Protein AF-A0AAN7SJY5-F1 (afdb_monomer_lite)

Radius of gyration: 26.03 Å; chains: 1; bounding box: 62×88×59 Å

Sequence (294 aa):
MFVEAQLTKSQYDVIRSKAKDRFLSYKKIQEAKKECYPDKKDFKVTETGAEIDLQGLLDHTVTQFGMSTLYAWIRFFECLINLSYKLPLQKWQARGAKNKEIIDIRKHETRQKFKSELGLIIDKPKPGYGSSNNGNTARRFFENAAVSSEITGIDIEVIKRFRTILRAMSSRYTIDLPRFQAYTLESAHLFVEKYSWYCMPPTIHKVLIHGPIIIETALLPIGQLSEEAQEANNKMLKKYREGYSRKISRDKTNEDIINRLLISSDPPITTNLNYKISIMNNNQIKVNVNSNEE

Structure (mmCIF, N/CA/C/O backbone):
data_AF-A0AAN7SJY5-F1
#
_entry.id   AF-A0AAN7SJY5-F1
#
loop_
_atom_site.group_PDB
_atom_site.id
_atom_site.type_symbol
_atom_site.label_atom_id
_atom_site.label_alt_id
_atom_site.label_comp_id
_atom_site.label_asym_id
_atom_site.label_entity_id
_atom_site.label_seq_id
_atom_site.pdbx_PDB_ins_code
_atom_site.Cartn_x
_atom_site.Cartn_y
_atom_site.Cartn_z
_atom_site.occupancy
_atom_site.B_iso_or_equiv
_atom_site.auth_seq_id
_atom_site.auth_comp_id
_atom_site.auth_asym_id
_atom_site.auth_atom_id
_atom_site.pdbx_PDB_model_num
ATOM 1 N N . MET A 1 1 ? 23.456 -9.919 -17.059 1.00 66.44 1 MET A N 1
ATOM 2 C CA . MET A 1 1 ? 24.681 -9.145 -16.723 1.00 66.44 1 MET A CA 1
ATOM 3 C C . MET A 1 1 ? 24.648 -7.639 -17.038 1.00 66.44 1 MET A C 1
ATOM 5 O O . MET A 1 1 ? 24.601 -6.886 -16.081 1.00 66.44 1 MET A O 1
ATOM 9 N N . PHE A 1 2 ? 24.700 -7.136 -18.290 1.00 73.44 2 PHE A N 1
ATOM 10 C CA . PHE A 1 2 ? 24.791 -5.667 -18.536 1.00 73.44 2 PHE A CA 1
ATOM 11 C C . PHE A 1 2 ? 23.590 -4.881 -17.966 1.00 73.44 2 PHE A C 1
ATOM 13 O O . PHE A 1 2 ? 23.765 -3.851 -17.313 1.00 73.44 2 PHE A O 1
ATOM 20 N N . VAL A 1 3 ? 22.374 -5.390 -18.194 1.00 66.88 3 VAL A N 1
ATOM 21 C CA . VAL A 1 3 ? 21.118 -4.816 -17.673 1.00 66.88 3 VAL A CA 1
ATOM 22 C C . VAL A 1 3 ? 21.005 -5.038 -16.159 1.00 66.88 3 VAL A C 1
ATOM 24 O O . VAL A 1 3 ? 20.741 -4.097 -15.417 1.00 66.88 3 VAL A O 1
ATOM 27 N N . GLU A 1 4 ? 21.304 -6.259 -15.717 1.00 68.06 4 GLU A N 1
ATOM 28 C CA . GLU A 1 4 ? 21.245 -6.741 -14.327 1.00 68.06 4 GLU A CA 1
ATOM 29 C C . GLU A 1 4 ? 22.143 -5.968 -13.359 1.00 68.06 4 GLU A C 1
ATOM 31 O O . GLU A 1 4 ? 21.680 -5.462 -12.344 1.00 68.06 4 GLU A O 1
ATOM 36 N N . ALA A 1 5 ? 23.421 -5.812 -13.709 1.00 72.25 5 ALA A N 1
ATOM 37 C CA . ALA A 1 5 ? 24.397 -5.063 -12.924 1.00 72.25 5 ALA A CA 1
ATOM 38 C C . ALA A 1 5 ? 24.251 -3.544 -13.113 1.00 72.25 5 ALA A C 1
ATOM 40 O O . ALA A 1 5 ? 25.032 -2.775 -12.560 1.00 72.25 5 ALA A O 1
ATOM 41 N N . GLN A 1 6 ? 23.260 -3.107 -13.903 1.00 76.69 6 GLN A N 1
ATOM 42 C CA . GLN A 1 6 ? 22.934 -1.704 -14.130 1.00 76.69 6 GLN A CA 1
ATOM 43 C C . GLN A 1 6 ? 24.158 -0.897 -14.594 1.00 76.69 6 GLN A C 1
ATOM 45 O O . GLN A 1 6 ? 24.406 0.215 -14.135 1.00 76.69 6 GLN A O 1
ATOM 50 N N . LEU A 1 7 ? 24.934 -1.441 -15.530 1.00 81.19 7 LEU A N 1
ATOM 51 C CA . LEU A 1 7 ? 26.166 -0.800 -15.988 1.00 81.19 7 LEU A CA 1
ATOM 52 C C . LEU A 1 7 ? 25.871 0.308 -17.008 1.00 81.19 7 LEU A C 1
ATOM 54 O O . LEU A 1 7 ? 25.001 0.171 -17.879 1.00 81.19 7 LEU A O 1
ATOM 58 N N . THR A 1 8 ? 26.595 1.424 -16.912 1.00 80.44 8 THR A N 1
ATOM 59 C CA . THR A 1 8 ? 26.684 2.407 -18.001 1.00 80.44 8 THR A CA 1
ATOM 60 C C . THR A 1 8 ? 27.617 1.891 -19.100 1.00 80.44 8 THR A C 1
ATOM 62 O O . THR A 1 8 ? 28.388 0.951 -18.891 1.00 80.44 8 THR A O 1
ATOM 65 N N . LYS A 1 9 ? 27.582 2.510 -20.290 1.00 82.56 9 LYS A N 1
ATOM 66 C CA . LYS A 1 9 ? 28.519 2.167 -21.374 1.00 82.56 9 LYS A CA 1
ATOM 67 C C . LYS A 1 9 ? 29.975 2.308 -20.912 1.00 82.56 9 LYS A C 1
ATOM 69 O O . LYS A 1 9 ? 30.752 1.379 -21.084 1.00 82.56 9 LYS A O 1
ATOM 74 N N . SER A 1 10 ? 30.311 3.426 -20.266 1.00 80.38 10 SER A N 1
ATOM 75 C CA . SER A 1 10 ? 31.666 3.676 -19.766 1.00 80.38 10 SER A CA 1
ATOM 76 C C . SER A 1 10 ? 32.088 2.660 -18.705 1.00 80.38 10 SER A C 1
ATOM 78 O O . SER A 1 10 ? 33.187 2.125 -18.783 1.00 80.38 10 SER A O 1
ATOM 80 N N . GLN A 1 11 ? 31.209 2.330 -17.754 1.00 83.31 11 GLN A N 1
ATOM 81 C CA . GLN A 1 11 ? 31.486 1.306 -16.743 1.00 83.31 11 GLN A CA 1
ATOM 82 C C . GLN A 1 11 ? 31.712 -0.071 -17.375 1.00 83.31 11 GLN A C 1
ATOM 84 O O . GLN A 1 11 ? 32.635 -0.781 -16.985 1.00 83.31 11 GLN A O 1
ATOM 89 N N . TYR A 1 12 ? 30.909 -0.441 -18.374 1.00 83.81 12 TYR A N 1
ATOM 90 C CA . TYR A 1 12 ? 31.082 -1.699 -19.092 1.00 83.81 12 TYR A CA 1
ATOM 91 C C . TYR A 1 12 ? 32.392 -1.743 -19.882 1.00 83.81 12 TYR A C 1
ATOM 93 O O . TYR A 1 12 ? 33.096 -2.749 -19.837 1.00 83.81 12 TYR A O 1
ATOM 101 N N . ASP A 1 13 ? 32.755 -0.650 -20.553 1.00 83.19 13 ASP A N 1
ATOM 102 C CA . ASP A 1 13 ? 34.012 -0.555 -21.295 1.00 83.19 13 ASP A CA 1
ATOM 103 C C . ASP A 1 13 ? 35.231 -0.644 -20.353 1.00 83.19 13 ASP A C 1
ATOM 105 O O . ASP A 1 13 ? 36.220 -1.293 -20.693 1.00 83.19 13 ASP A O 1
ATOM 109 N N . VAL A 1 14 ? 35.137 -0.089 -19.136 1.00 83.56 14 VAL A N 1
ATOM 110 C CA . VAL A 1 14 ? 36.156 -0.228 -18.075 1.00 83.56 14 VAL A CA 1
ATOM 111 C C . VAL A 1 14 ? 36.238 -1.659 -17.530 1.00 83.56 14 VAL A C 1
ATOM 113 O O . VAL A 1 14 ? 37.327 -2.156 -17.258 1.00 83.56 14 VAL A O 1
ATOM 116 N N . ILE A 1 15 ? 35.112 -2.354 -17.367 1.00 83.06 15 ILE A N 1
ATOM 117 C CA . ILE A 1 15 ? 35.114 -3.761 -16.930 1.00 83.06 15 ILE A CA 1
ATOM 118 C C . ILE A 1 15 ? 35.713 -4.649 -18.024 1.00 83.06 15 ILE A C 1
ATOM 120 O O . ILE A 1 15 ? 36.568 -5.493 -17.755 1.00 83.06 15 ILE A O 1
ATOM 124 N N . ARG A 1 16 ? 35.322 -4.415 -19.278 1.00 82.38 16 ARG A N 1
ATOM 125 C CA . ARG A 1 16 ? 35.839 -5.139 -20.436 1.00 82.38 16 ARG A CA 1
ATOM 126 C C . ARG A 1 16 ? 37.325 -4.880 -20.664 1.00 82.38 16 ARG A C 1
ATOM 128 O O . ARG A 1 16 ? 38.022 -5.799 -21.080 1.00 82.38 16 ARG A O 1
ATOM 135 N N . SER A 1 17 ? 37.835 -3.673 -20.403 1.00 82.25 17 SER A N 1
ATOM 136 C CA . SER A 1 17 ? 39.270 -3.394 -20.557 1.00 82.25 17 SER A CA 1
ATOM 137 C C . SER A 1 17 ? 40.127 -4.251 -19.623 1.00 82.25 17 SER A C 1
ATOM 139 O O . SER A 1 17 ? 41.228 -4.634 -20.013 1.00 82.25 17 SER A O 1
ATOM 141 N N . LYS A 1 18 ? 39.590 -4.616 -18.450 1.00 84.25 18 LYS A N 1
ATOM 142 C CA . LYS A 1 18 ? 40.222 -5.522 -17.482 1.00 84.25 18 LYS A CA 1
ATOM 143 C C . LYS A 1 18 ? 40.030 -7.012 -17.797 1.00 84.25 18 LYS A C 1
ATOM 145 O O . LYS A 1 18 ? 40.795 -7.821 -17.290 1.00 84.25 18 LYS A O 1
ATOM 150 N N . ALA A 1 19 ? 39.036 -7.384 -18.608 1.00 81.06 19 ALA A N 1
ATOM 151 C CA . ALA A 1 19 ? 38.744 -8.777 -18.960 1.00 81.06 19 ALA A CA 1
ATOM 152 C C . ALA A 1 19 ? 38.164 -8.889 -20.385 1.00 81.06 19 ALA A C 1
ATOM 154 O O . ALA A 1 19 ? 36.969 -9.125 -20.576 1.00 81.06 19 ALA A O 1
ATOM 155 N N . LYS A 1 20 ? 39.006 -8.697 -21.408 1.00 77.88 20 LYS A N 1
ATOM 156 C CA . LYS A 1 20 ? 38.562 -8.626 -22.815 1.00 77.88 20 LYS A CA 1
ATOM 157 C C . LYS A 1 20 ? 37.965 -9.935 -23.333 1.00 77.88 20 LYS A C 1
ATOM 159 O O . LYS A 1 20 ? 37.089 -9.891 -24.193 1.00 77.88 20 LYS A O 1
ATOM 164 N N . ASP A 1 21 ? 38.409 -11.055 -22.780 1.00 75.69 21 ASP A N 1
ATOM 165 C CA . ASP A 1 21 ? 38.133 -12.405 -23.288 1.00 75.69 21 ASP A CA 1
ATOM 166 C C . ASP A 1 21 ? 36.794 -12.942 -22.760 1.00 75.69 21 ASP A C 1
ATOM 168 O O . ASP A 1 21 ? 36.151 -13.783 -23.379 1.00 75.69 21 ASP A O 1
ATOM 172 N N . ARG A 1 22 ? 36.339 -12.401 -21.622 1.00 75.31 22 ARG A N 1
ATOM 173 C CA . ARG A 1 22 ? 35.102 -12.801 -20.937 1.00 75.31 22 ARG A CA 1
ATOM 174 C C . ARG A 1 22 ? 33.891 -11.944 -21.317 1.00 75.31 22 ARG A C 1
ATOM 176 O O . ARG A 1 22 ? 32.756 -12.370 -21.122 1.00 75.31 22 ARG A O 1
ATOM 183 N N . PHE A 1 23 ? 34.112 -10.734 -21.836 1.00 76.81 23 PHE A N 1
ATOM 184 C CA . PHE A 1 23 ? 33.060 -9.746 -22.083 1.00 76.81 23 PHE A CA 1
ATOM 185 C C . PHE A 1 23 ? 33.020 -9.300 -23.551 1.00 76.81 23 PHE A C 1
ATOM 187 O O . PHE A 1 23 ? 33.981 -8.748 -24.095 1.00 76.81 23 PHE A O 1
ATOM 194 N N . LEU A 1 24 ? 31.856 -9.478 -24.185 1.00 81.31 24 LEU A N 1
ATOM 195 C CA . LEU A 1 24 ? 31.609 -9.069 -25.571 1.00 81.31 24 LEU A CA 1
ATOM 196 C C . LEU A 1 24 ? 31.809 -7.558 -25.767 1.00 81.31 24 LEU A C 1
ATOM 198 O O . LEU A 1 24 ? 31.655 -6.763 -24.840 1.00 81.31 24 LEU A O 1
ATOM 202 N N . SER A 1 25 ? 32.135 -7.131 -26.987 1.00 82.44 25 SER A N 1
ATOM 203 C CA . SER A 1 25 ? 32.230 -5.702 -27.296 1.00 82.44 25 SER A CA 1
ATOM 204 C C . SER A 1 25 ? 30.869 -5.013 -27.166 1.00 82.44 25 SER A C 1
ATOM 206 O O . SER A 1 25 ? 29.825 -5.607 -27.439 1.00 82.44 25 SER A O 1
ATOM 208 N N . TYR A 1 26 ? 30.871 -3.727 -26.800 1.00 81.50 26 TYR A N 1
ATOM 209 C CA . TYR A 1 26 ? 29.626 -2.963 -26.682 1.00 81.50 26 TYR A CA 1
ATOM 210 C C . TYR A 1 26 ? 28.841 -2.898 -28.006 1.00 81.50 26 TYR A C 1
ATOM 212 O O . TYR A 1 26 ? 27.620 -2.807 -27.975 1.00 81.50 26 TYR A O 1
ATOM 220 N N . LYS A 1 27 ? 29.514 -3.005 -29.165 1.00 81.81 27 LYS A N 1
ATOM 221 C CA . LYS A 1 27 ? 28.857 -3.073 -30.484 1.00 81.81 27 LYS A CA 1
ATOM 222 C C . LYS A 1 27 ? 27.915 -4.279 -30.596 1.00 81.81 27 LYS A C 1
ATOM 224 O O . LYS A 1 27 ? 26.763 -4.094 -30.961 1.00 81.81 27 LYS A O 1
ATOM 229 N N . LYS A 1 28 ? 28.359 -5.465 -30.162 1.00 79.44 28 LYS A N 1
ATOM 230 C CA . LYS A 1 28 ? 27.523 -6.680 -30.144 1.00 79.44 28 LYS A CA 1
ATOM 231 C C . LYS A 1 28 ? 26.348 -6.562 -29.167 1.00 79.44 28 LYS A C 1
ATOM 233 O O . LYS A 1 28 ? 25.245 -6.995 -29.461 1.00 79.44 28 LYS A O 1
ATOM 238 N N . ILE A 1 29 ? 26.556 -5.907 -28.020 1.00 77.25 29 ILE A N 1
ATOM 239 C CA . ILE A 1 29 ? 25.460 -5.600 -27.081 1.00 77.25 29 ILE A CA 1
ATOM 240 C C . ILE A 1 29 ? 24.464 -4.620 -27.706 1.00 77.25 29 ILE A C 1
ATOM 242 O O . ILE A 1 29 ? 23.267 -4.721 -27.473 1.00 77.25 29 ILE A O 1
ATOM 246 N N . GLN A 1 30 ? 24.944 -3.643 -28.471 1.00 78.38 30 GLN A N 1
ATOM 247 C CA . GLN A 1 30 ? 24.092 -2.676 -29.150 1.00 78.38 30 GLN A CA 1
ATOM 248 C C . GLN A 1 30 ? 23.258 -3.322 -30.263 1.00 78.38 30 GLN A C 1
ATOM 250 O O . GLN A 1 30 ? 22.125 -2.897 -30.456 1.00 78.38 30 GLN A O 1
ATOM 255 N N . GLU A 1 31 ? 23.800 -4.312 -30.973 1.00 79.75 31 GLU A N 1
ATOM 256 C CA . GLU A 1 31 ? 23.061 -5.130 -31.945 1.00 79.75 31 GLU A CA 1
ATOM 257 C C . GLU A 1 31 ? 21.945 -5.914 -31.251 1.00 79.75 31 GLU A C 1
ATOM 259 O O . GLU A 1 31 ? 20.787 -5.695 -31.584 1.00 79.75 31 GLU A O 1
ATOM 264 N N . ALA A 1 32 ? 22.260 -6.657 -30.185 1.00 74.38 32 ALA A N 1
ATOM 265 C CA . ALA A 1 32 ? 21.255 -7.379 -29.397 1.00 74.38 32 ALA A CA 1
ATOM 266 C C . ALA A 1 32 ? 20.161 -6.453 -28.831 1.00 74.38 32 ALA A C 1
ATOM 268 O O . ALA A 1 32 ? 18.989 -6.787 -28.834 1.00 74.38 32 ALA A O 1
ATOM 269 N N . LYS A 1 33 ? 20.511 -5.234 -28.397 1.00 75.06 33 LYS A N 1
ATOM 270 C CA . LYS A 1 33 ? 19.515 -4.246 -27.944 1.00 75.06 33 LYS A CA 1
ATOM 271 C C . LYS A 1 33 ? 18.544 -3.810 -29.039 1.00 75.06 33 LYS A C 1
ATOM 273 O O . LYS A 1 33 ? 17.421 -3.456 -28.714 1.00 75.06 33 LYS A O 1
ATOM 278 N N . LYS A 1 34 ? 18.990 -3.754 -30.300 1.00 77.00 34 LYS A N 1
ATOM 279 C CA . LYS A 1 34 ? 18.130 -3.356 -31.425 1.00 77.00 34 LYS A CA 1
ATOM 280 C C . LYS A 1 34 ? 17.084 -4.417 -31.744 1.00 77.00 34 LYS A C 1
ATOM 282 O O . LYS A 1 34 ? 16.035 -4.049 -32.247 1.00 77.00 34 LYS A O 1
ATOM 287 N N . GLU A 1 35 ? 17.373 -5.679 -31.443 1.00 71.75 35 GLU A N 1
ATOM 288 C CA . GLU A 1 35 ? 16.430 -6.793 -31.593 1.00 71.75 35 GLU A CA 1
ATOM 289 C C . GLU A 1 35 ? 15.284 -6.713 -30.570 1.00 71.75 35 GLU A C 1
ATOM 291 O O . GLU A 1 35 ? 14.203 -7.221 -30.828 1.00 71.75 35 GLU A O 1
ATOM 296 N N . CYS A 1 36 ? 15.491 -6.015 -29.447 1.00 62.34 36 CYS A N 1
ATOM 297 C CA . CYS A 1 36 ? 14.493 -5.813 -28.389 1.00 62.34 36 CYS A CA 1
ATOM 298 C C . CYS A 1 36 ? 13.582 -4.590 -28.607 1.00 62.34 36 CYS A C 1
ATOM 300 O O . CYS A 1 36 ? 12.797 -4.249 -27.720 1.00 62.34 36 CYS A O 1
ATOM 302 N N . TYR A 1 37 ? 13.757 -3.835 -29.695 1.00 70.06 37 TYR A N 1
ATOM 303 C CA . TYR A 1 37 ? 12.974 -2.625 -29.953 1.00 70.06 37 TYR A CA 1
ATOM 304 C C . TYR A 1 37 ? 11.850 -2.922 -30.952 1.00 70.06 37 TYR A C 1
ATOM 306 O O . TYR A 1 37 ? 12.104 -3.627 -31.928 1.00 70.06 37 TYR A O 1
ATOM 314 N N . PRO A 1 38 ? 10.643 -2.354 -30.764 1.00 66.69 38 PRO A N 1
ATOM 315 C CA . PRO A 1 38 ? 9.597 -2.422 -31.773 1.00 66.69 38 PRO A CA 1
ATOM 316 C C . PRO A 1 38 ? 10.028 -1.676 -33.041 1.00 66.69 38 PRO A C 1
ATOM 318 O O . PRO A 1 38 ? 10.964 -0.861 -33.029 1.00 66.69 38 PRO A O 1
ATOM 321 N N . ASP A 1 39 ? 9.332 -1.947 -34.143 1.00 73.50 39 ASP A N 1
ATOM 322 C CA . ASP A 1 39 ? 9.632 -1.326 -35.424 1.00 73.50 39 ASP A CA 1
ATOM 323 C C . ASP A 1 39 ? 9.554 0.201 -35.332 1.00 73.50 39 ASP A C 1
ATOM 325 O O . ASP A 1 39 ? 8.666 0.791 -34.718 1.00 73.50 39 ASP A O 1
ATOM 329 N N . LYS A 1 40 ? 10.486 0.885 -36.007 1.00 68.06 40 LYS A N 1
ATOM 330 C CA . LYS A 1 40 ? 10.582 2.358 -35.971 1.00 68.06 40 LYS A CA 1
ATOM 331 C C . LYS A 1 40 ? 9.321 3.080 -36.460 1.00 68.06 40 LYS A C 1
ATOM 333 O O . LYS A 1 40 ? 9.216 4.287 -36.268 1.00 68.06 40 LYS A O 1
ATOM 338 N N . LYS A 1 41 ? 8.423 2.373 -37.148 1.00 65.69 41 LYS A N 1
ATOM 339 C CA . LYS A 1 41 ? 7.155 2.904 -37.662 1.00 65.69 41 LYS A CA 1
ATOM 340 C C . LYS A 1 41 ? 6.104 3.051 -36.557 1.00 65.69 41 LYS A C 1
ATOM 342 O O . LYS A 1 41 ? 5.293 3.969 -36.637 1.00 65.69 41 LYS A O 1
ATOM 347 N N . ASP A 1 42 ? 6.210 2.246 -35.502 1.00 62.97 42 ASP A N 1
ATOM 348 C CA . ASP A 1 42 ? 5.265 2.204 -34.379 1.00 62.97 42 ASP A CA 1
ATOM 349 C C . ASP A 1 42 ? 5.727 3.087 -33.210 1.00 62.97 42 ASP A C 1
ATOM 351 O O . ASP A 1 42 ? 5.143 3.070 -32.129 1.00 62.97 42 ASP A O 1
ATOM 355 N N . PHE A 1 43 ? 6.796 3.862 -33.425 1.00 67.75 43 PHE A N 1
ATOM 356 C CA . PHE A 1 43 ? 7.522 4.608 -32.408 1.00 67.75 43 PHE A CA 1
ATOM 357 C C . PHE A 1 43 ? 7.544 6.107 -32.726 1.00 67.75 43 PHE A C 1
ATOM 359 O O . PHE A 1 43 ? 8.152 6.535 -33.709 1.00 67.75 43 PHE A O 1
ATOM 366 N N . LYS A 1 44 ? 6.925 6.931 -31.872 1.00 75.81 44 LYS A N 1
ATOM 367 C CA . LYS A 1 44 ? 6.958 8.397 -31.989 1.00 75.81 44 LYS A CA 1
ATOM 368 C C . LYS A 1 44 ? 7.576 9.008 -30.741 1.00 75.81 44 LYS A C 1
ATOM 370 O O . LYS A 1 44 ? 7.031 8.892 -29.651 1.00 75.81 44 LYS A O 1
ATOM 375 N N . VAL A 1 45 ? 8.704 9.696 -30.905 1.00 73.94 45 VAL A N 1
ATOM 376 C CA . VAL A 1 45 ? 9.360 10.454 -29.829 1.00 73.94 45 VAL A CA 1
ATOM 377 C C . VAL A 1 45 ? 9.307 11.931 -30.160 1.00 73.94 45 VAL A C 1
ATOM 379 O O . VAL A 1 45 ? 9.682 12.335 -31.258 1.00 73.94 45 VAL A O 1
ATOM 382 N N . THR A 1 46 ? 8.867 12.721 -29.191 1.00 79.25 46 THR A N 1
ATOM 383 C CA . THR A 1 46 ? 8.837 14.180 -29.242 1.00 79.25 46 THR A CA 1
ATOM 384 C C . THR A 1 46 ? 9.508 14.764 -27.997 1.00 79.25 46 THR A C 1
ATOM 386 O O . THR A 1 46 ? 9.870 14.055 -27.047 1.00 79.25 46 THR A O 1
ATOM 389 N N . GLU A 1 47 ? 9.644 16.090 -27.960 1.00 71.25 47 GLU A N 1
ATOM 390 C CA . GLU A 1 47 ? 10.316 16.774 -26.849 1.00 71.25 47 GLU A CA 1
ATOM 391 C C . GLU A 1 47 ? 9.493 16.727 -25.550 1.00 71.25 47 GLU A C 1
ATOM 393 O O . GLU A 1 47 ? 10.014 16.939 -24.439 1.00 71.25 47 GLU A O 1
ATOM 398 N N . THR A 1 48 ? 8.191 16.469 -25.690 1.00 72.50 48 THR A N 1
ATOM 399 C CA . THR A 1 48 ? 7.189 16.465 -24.622 1.00 72.50 48 THR A CA 1
ATOM 400 C C . THR A 1 48 ? 6.833 15.063 -24.148 1.00 72.50 48 THR A C 1
ATOM 402 O O . THR A 1 48 ? 6.453 14.914 -22.988 1.00 72.50 48 THR A O 1
ATOM 405 N N . GLY A 1 49 ? 7.015 14.039 -24.978 1.00 70.94 49 GLY A N 1
ATOM 406 C CA . GLY A 1 49 ? 6.680 12.670 -24.620 1.00 70.94 49 GLY A CA 1
ATOM 407 C C . GLY A 1 49 ? 7.136 11.673 -25.668 1.00 70.94 49 GLY A C 1
ATOM 408 O O . GLY A 1 49 ? 7.839 12.007 -26.619 1.00 70.94 49 GLY A O 1
ATOM 409 N N . ALA A 1 50 ? 6.763 10.421 -25.471 1.00 75.44 50 ALA A N 1
ATOM 410 C CA . ALA A 1 50 ? 6.974 9.413 -26.482 1.00 75.44 50 ALA A CA 1
ATOM 411 C C . ALA A 1 50 ? 5.928 8.313 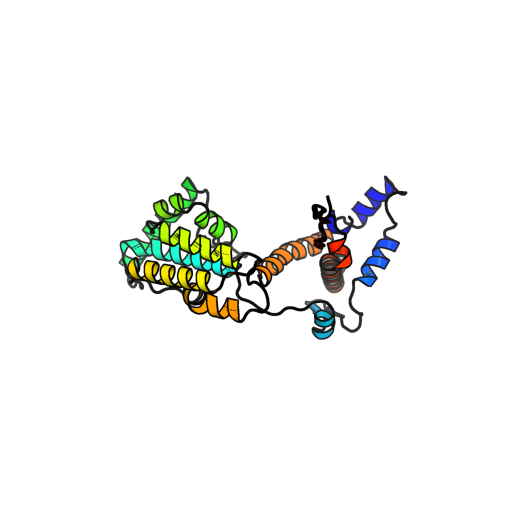-26.354 1.00 75.44 50 ALA A C 1
ATOM 413 O O . ALA A 1 50 ? 5.512 7.952 -25.252 1.00 75.44 50 ALA A O 1
ATOM 414 N N . GLU A 1 51 ? 5.484 7.849 -27.509 1.00 78.94 51 GLU A N 1
ATOM 415 C CA . GLU A 1 51 ? 4.294 7.039 -27.693 1.00 78.94 51 GLU A CA 1
ATOM 416 C C . GLU A 1 51 ? 4.648 5.838 -28.567 1.00 78.94 51 GLU A C 1
ATOM 418 O O . GLU A 1 51 ? 5.457 5.936 -29.498 1.00 78.94 51 GLU A O 1
ATOM 423 N N . ILE A 1 52 ? 4.042 4.704 -28.233 1.00 71.94 52 ILE A N 1
ATOM 424 C CA . ILE A 1 52 ? 4.135 3.456 -28.984 1.00 71.94 52 ILE A CA 1
ATOM 425 C C . ILE A 1 52 ? 2.712 3.085 -29.377 1.00 71.94 52 ILE A C 1
ATOM 427 O O . ILE A 1 52 ? 1.808 3.223 -28.547 1.00 71.94 52 ILE A O 1
ATOM 431 N N . ASP A 1 53 ? 2.511 2.639 -30.616 1.00 73.50 53 ASP A N 1
ATOM 432 C CA . ASP A 1 53 ? 1.203 2.140 -31.030 1.00 73.50 53 ASP A CA 1
ATOM 433 C C . ASP A 1 53 ? 0.782 0.955 -30.149 1.00 73.50 53 ASP A C 1
ATOM 435 O O . ASP A 1 53 ? 1.540 0.007 -29.923 1.00 73.50 53 ASP A O 1
ATOM 439 N N . LEU A 1 54 ? -0.440 1.029 -29.622 1.00 62.88 54 LEU A N 1
ATOM 440 C CA . LEU A 1 54 ? -0.959 0.063 -28.668 1.00 62.88 54 LEU A CA 1
ATOM 441 C C . LEU A 1 54 ? -1.062 -1.325 -29.305 1.00 62.88 54 LEU A C 1
ATOM 443 O O . LEU A 1 54 ? -0.788 -2.299 -28.616 1.00 62.88 54 LEU A O 1
ATOM 447 N N . GLN A 1 55 ? -1.387 -1.428 -30.599 1.00 62.12 55 GLN A N 1
ATOM 448 C CA . GLN A 1 55 ? -1.434 -2.720 -31.289 1.00 62.12 55 GLN A CA 1
ATOM 449 C C . GLN A 1 55 ? -0.035 -3.356 -31.383 1.00 62.12 55 GLN A C 1
ATOM 451 O O . GLN A 1 55 ? 0.122 -4.518 -31.022 1.00 62.12 55 GLN A O 1
ATOM 456 N N . GLY A 1 56 ? 0.999 -2.573 -31.720 1.00 59.03 56 GLY A N 1
ATOM 457 C CA . GLY A 1 56 ? 2.393 -3.039 -31.743 1.00 59.03 56 GLY A CA 1
ATOM 458 C C . GLY A 1 56 ? 2.956 -3.409 -30.361 1.00 59.03 56 GLY A C 1
ATOM 459 O O . GLY A 1 56 ? 3.840 -4.256 -30.255 1.00 59.03 56 GLY A O 1
ATOM 460 N N . LEU A 1 57 ? 2.427 -2.819 -29.282 1.00 59.19 57 LEU A N 1
ATOM 461 C CA . LEU A 1 57 ? 2.772 -3.182 -27.901 1.00 59.19 57 LEU A CA 1
ATOM 462 C C . LEU A 1 57 ? 1.967 -4.387 -27.379 1.00 59.19 57 LEU A C 1
ATOM 464 O O . LEU A 1 57 ? 2.493 -5.194 -26.609 1.00 59.19 57 LEU A O 1
ATOM 468 N N . LEU A 1 58 ? 0.698 -4.513 -27.776 1.00 58.91 58 LEU A N 1
ATOM 469 C CA . LEU A 1 58 ? -0.192 -5.614 -27.399 1.00 58.91 58 LEU A CA 1
ATOM 470 C C . LEU A 1 58 ? 0.200 -6.919 -28.094 1.00 58.91 58 LEU A C 1
ATOM 472 O O . LEU A 1 58 ? 0.202 -7.954 -27.437 1.00 58.91 58 LEU A O 1
ATOM 476 N N . ASP A 1 59 ? 0.643 -6.875 -29.352 1.00 56.00 59 ASP A N 1
ATOM 477 C CA . ASP A 1 59 ? 1.199 -8.048 -30.045 1.00 56.00 59 ASP A CA 1
ATOM 478 C C . ASP A 1 59 ? 2.482 -8.577 -29.353 1.00 56.00 59 ASP A C 1
ATOM 480 O O . ASP A 1 59 ? 2.890 -9.718 -29.566 1.00 56.00 59 ASP A O 1
ATOM 484 N N . HIS A 1 60 ? 3.079 -7.778 -28.456 1.00 49.19 60 HIS A N 1
ATOM 485 C CA . HIS A 1 60 ? 4.260 -8.115 -27.660 1.00 49.19 60 HIS A CA 1
ATOM 486 C C . HIS A 1 60 ? 3.951 -8.435 -26.179 1.00 49.19 60 HIS A C 1
ATOM 488 O O . HIS A 1 60 ? 4.649 -9.238 -25.562 1.00 49.19 60 HIS A O 1
ATOM 494 N N . THR A 1 61 ? 2.919 -7.844 -25.570 1.00 45.59 61 THR A N 1
ATOM 495 C CA . THR A 1 61 ? 2.608 -8.014 -24.138 1.00 45.59 61 THR A CA 1
ATOM 496 C C . THR A 1 61 ? 1.159 -7.628 -23.833 1.00 45.59 61 THR A C 1
ATOM 498 O O . THR A 1 61 ? 0.805 -6.456 -23.929 1.00 45.59 61 THR A O 1
ATOM 501 N N . VAL A 1 62 ? 0.318 -8.567 -23.381 1.00 40.06 62 VAL A N 1
ATOM 502 C CA . VAL A 1 62 ? -1.071 -8.263 -22.975 1.00 40.06 62 VAL A CA 1
ATOM 503 C C . VAL A 1 62 ? -1.330 -8.630 -21.516 1.00 40.06 62 VAL A C 1
ATOM 505 O O . VAL A 1 62 ? -1.161 -9.784 -21.130 1.00 40.06 62 VAL A O 1
ATOM 508 N N . THR A 1 63 ? -1.833 -7.673 -20.722 1.00 36.56 63 THR A N 1
ATOM 509 C CA . THR A 1 63 ? -3.088 -7.826 -19.943 1.00 36.56 63 THR A CA 1
ATOM 510 C C . THR A 1 63 ? -3.594 -6.503 -19.354 1.00 36.56 63 THR A C 1
ATOM 512 O O . THR A 1 63 ? -2.823 -5.666 -18.889 1.00 36.56 63 THR A O 1
ATOM 515 N N . GLN A 1 64 ? -4.922 -6.331 -19.400 1.00 34.81 64 GLN A N 1
ATOM 516 C CA . GLN A 1 64 ? -5.690 -5.173 -18.932 1.00 34.81 64 GLN A CA 1
ATOM 517 C C . GLN A 1 64 ? -6.173 -5.308 -17.473 1.00 34.81 64 GLN A C 1
ATOM 519 O O . GLN A 1 64 ? -6.491 -6.391 -16.994 1.00 34.81 64 GLN A O 1
ATOM 524 N N . PHE A 1 65 ? -6.237 -4.133 -16.840 1.00 37.84 65 PHE A N 1
ATOM 525 C CA . PHE A 1 65 ? -6.896 -3.668 -15.610 1.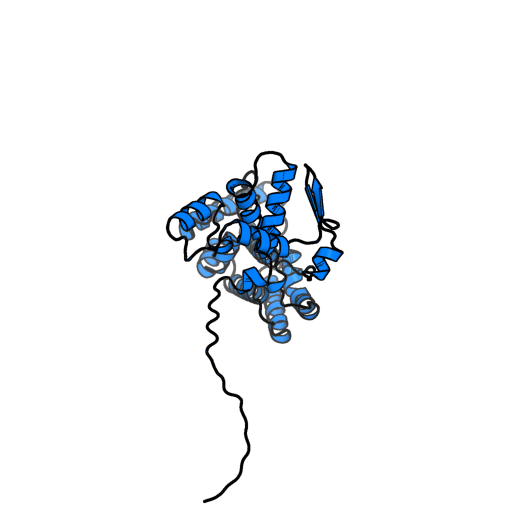00 37.84 65 PHE A CA 1
ATOM 526 C C . PHE A 1 65 ? -7.568 -4.671 -14.650 1.00 37.84 65 PHE A C 1
ATOM 528 O O . PHE A 1 65 ? -8.592 -5.278 -14.950 1.00 37.84 65 PHE A O 1
ATOM 535 N N . GLY A 1 66 ? -7.072 -4.678 -13.406 1.00 47.06 66 GLY A N 1
ATOM 536 C CA . GLY A 1 66 ? -7.695 -5.296 -12.232 1.00 47.06 66 GLY A CA 1
ATOM 537 C C . GLY A 1 66 ? -7.777 -4.339 -11.033 1.00 47.06 66 GLY A C 1
ATOM 538 O O . GLY A 1 66 ? -7.372 -3.178 -11.099 1.00 47.06 66 GLY A O 1
ATOM 539 N N . MET A 1 67 ? -8.336 -4.815 -9.914 1.00 58.25 67 MET A N 1
ATOM 540 C CA . MET A 1 67 ? -8.341 -4.066 -8.652 1.00 58.25 67 MET A CA 1
ATOM 541 C C . MET A 1 67 ? -6.919 -3.809 -8.154 1.00 58.25 67 MET A C 1
ATOM 543 O O . MET A 1 67 ? -6.143 -4.744 -7.977 1.00 58.25 67 MET A O 1
ATOM 547 N N . SER A 1 68 ? -6.618 -2.557 -7.811 1.00 67.00 68 SER A N 1
ATOM 548 C CA . SER A 1 68 ? -5.355 -2.238 -7.156 1.00 67.00 68 SER A CA 1
ATOM 549 C C . SER A 1 68 ? -5.281 -2.830 -5.746 1.00 67.00 68 SER A C 1
ATOM 551 O O . SER A 1 68 ? -5.971 -2.396 -4.816 1.00 67.00 68 SER A O 1
ATOM 553 N N . THR A 1 69 ? -4.376 -3.792 -5.576 1.00 77.50 69 THR A N 1
ATOM 554 C CA . THR A 1 69 ? -4.005 -4.331 -4.265 1.00 77.50 69 THR A CA 1
ATOM 555 C C . THR A 1 69 ? -3.338 -3.274 -3.388 1.00 77.50 69 THR A C 1
ATOM 557 O O . THR A 1 69 ? -3.597 -3.227 -2.187 1.00 77.50 69 THR A O 1
ATOM 560 N N . LEU A 1 70 ? -2.519 -2.389 -3.966 1.00 76.81 70 LEU A N 1
ATOM 561 C CA . LEU A 1 70 ? -1.789 -1.355 -3.230 1.00 76.81 70 LEU A CA 1
ATOM 562 C C . LEU A 1 70 ? -2.730 -0.320 -2.611 1.00 76.81 70 LEU A C 1
ATOM 564 O O . LEU A 1 70 ? -2.640 -0.038 -1.412 1.00 76.81 70 LEU A O 1
ATOM 568 N N . TYR A 1 71 ? -3.668 0.207 -3.401 1.00 81.00 71 TYR A N 1
ATOM 569 C CA . TYR A 1 71 ? -4.680 1.126 -2.896 1.00 81.00 71 TYR A CA 1
ATOM 570 C C . TYR A 1 71 ? -5.565 0.444 -1.853 1.00 81.00 71 TYR A C 1
ATOM 572 O O . TYR A 1 71 ? -5.932 1.096 -0.877 1.00 81.00 71 TYR A O 1
ATOM 580 N N . ALA A 1 72 ? -5.855 -0.858 -1.978 1.00 84.88 72 ALA A N 1
ATOM 581 C CA . ALA A 1 72 ? -6.584 -1.582 -0.938 1.00 84.88 72 ALA A CA 1
ATOM 582 C C . ALA A 1 72 ? -5.839 -1.538 0.411 1.00 84.88 72 ALA A C 1
ATOM 584 O O . ALA A 1 72 ? -6.430 -1.127 1.408 1.00 84.88 72 ALA A O 1
ATOM 585 N N . TRP A 1 73 ? -4.532 -1.832 0.452 1.00 90.69 73 TRP A N 1
ATOM 586 C CA . TRP A 1 73 ? -3.738 -1.728 1.689 1.00 90.69 73 TRP A CA 1
ATOM 587 C C . TRP A 1 73 ? -3.802 -0.334 2.324 1.00 90.69 73 TRP A C 1
ATOM 589 O O . TRP A 1 73 ? -4.026 -0.208 3.530 1.00 90.69 73 TRP A O 1
ATOM 599 N N . ILE A 1 74 ? -3.627 0.715 1.517 1.00 90.00 74 ILE A N 1
ATOM 600 C CA . ILE A 1 74 ? -3.618 2.101 2.000 1.00 90.00 74 ILE A CA 1
ATOM 601 C C . ILE A 1 74 ? -5.007 2.511 2.506 1.00 90.00 74 ILE A C 1
ATOM 603 O O . ILE A 1 74 ? -5.115 3.075 3.592 1.00 90.00 74 ILE A O 1
ATOM 607 N N . ARG A 1 75 ? -6.082 2.192 1.774 1.00 90.19 75 ARG A N 1
ATOM 608 C CA . ARG A 1 75 ? -7.454 2.576 2.151 1.00 90.19 75 ARG A CA 1
ATOM 609 C C . ARG A 1 75 ? -7.959 1.838 3.383 1.00 90.19 75 ARG A C 1
ATOM 611 O O . ARG A 1 75 ? -8.642 2.446 4.206 1.00 90.19 75 ARG A O 1
ATOM 618 N N . PHE A 1 76 ? -7.602 0.565 3.545 1.00 91.88 76 PHE A N 1
ATOM 619 C CA . PHE A 1 76 ? -7.903 -0.179 4.768 1.00 91.88 76 PHE A CA 1
ATOM 620 C C . PHE A 1 76 ? -7.189 0.430 5.978 1.00 91.88 76 PHE A C 1
ATOM 622 O O . PHE A 1 76 ? -7.810 0.638 7.020 1.00 91.88 76 PHE A O 1
ATOM 629 N N . PHE A 1 77 ? -5.916 0.794 5.825 1.00 93.25 77 PHE A N 1
ATOM 630 C CA . PHE A 1 77 ? -5.169 1.497 6.864 1.00 93.25 77 PHE A CA 1
ATOM 631 C C . PHE A 1 77 ? -5.793 2.861 7.210 1.00 93.25 77 PHE A C 1
ATOM 633 O O . PHE A 1 77 ? -6.061 3.140 8.378 1.00 93.25 77 PHE A O 1
ATOM 640 N N . GLU A 1 78 ? -6.093 3.692 6.210 1.00 92.06 78 GLU A N 1
ATOM 641 C CA . GLU A 1 78 ? -6.718 5.003 6.415 1.00 92.06 78 GLU A CA 1
ATOM 642 C C . GLU A 1 78 ? -8.085 4.896 7.093 1.00 92.06 78 GLU A C 1
ATOM 644 O O . GLU A 1 78 ? -8.405 5.712 7.955 1.00 92.06 78 GLU A O 1
ATOM 649 N N . CYS A 1 79 ? -8.884 3.886 6.746 1.00 92.31 79 CYS A N 1
ATOM 650 C CA . CYS A 1 79 ? -10.161 3.637 7.404 1.00 92.31 79 CYS A CA 1
ATOM 651 C C . CYS A 1 79 ? -9.989 3.381 8.899 1.00 92.31 79 CYS A C 1
ATOM 653 O O . CYS A 1 79 ? -10.664 4.022 9.701 1.00 92.31 79 CYS A O 1
ATOM 655 N N . LEU A 1 80 ? -9.086 2.474 9.279 1.00 93.00 80 LEU A N 1
ATOM 656 C CA . LEU A 1 80 ? -8.853 2.136 10.683 1.00 93.00 80 LEU A CA 1
ATOM 657 C C . LEU A 1 80 ? -8.303 3.335 11.459 1.00 93.00 80 LEU A C 1
ATOM 659 O O . LEU A 1 80 ? -8.774 3.644 12.548 1.00 93.00 80 LEU A O 1
ATOM 663 N N . ILE A 1 81 ? -7.375 4.088 10.879 1.00 92.75 81 ILE A N 1
ATOM 664 C CA . ILE A 1 81 ? -6.852 5.300 11.513 1.00 92.75 81 ILE A CA 1
ATOM 665 C C . ILE A 1 81 ? -7.956 6.357 11.696 1.00 92.75 81 ILE A C 1
ATOM 667 O O . ILE A 1 81 ? -8.121 6.908 12.784 1.00 92.75 81 ILE A O 1
ATOM 671 N N . ASN A 1 82 ? -8.776 6.590 10.671 1.00 91.31 82 ASN A N 1
ATOM 672 C CA . ASN A 1 82 ? -9.898 7.523 10.755 1.00 91.31 82 ASN A CA 1
ATOM 673 C C . ASN A 1 82 ? -10.992 7.056 11.724 1.00 91.31 82 ASN A C 1
ATOM 675 O O . ASN A 1 82 ? -11.669 7.889 12.324 1.00 91.31 82 ASN A O 1
ATOM 679 N N . LEU A 1 83 ? -11.193 5.745 11.861 1.00 91.69 83 LEU A N 1
ATOM 680 C CA . LEU A 1 83 ? -12.078 5.157 12.861 1.00 91.69 83 LEU A CA 1
ATOM 681 C C . LEU A 1 83 ? -11.546 5.442 14.269 1.00 91.69 83 LEU A C 1
ATOM 683 O O . LEU A 1 83 ? -12.287 5.968 15.095 1.00 91.69 83 LEU A O 1
ATOM 687 N N . SER A 1 84 ? -10.252 5.199 14.502 1.00 92.38 84 SER A N 1
ATOM 688 C CA . SER A 1 84 ? -9.563 5.456 15.773 1.00 92.38 84 SER A CA 1
ATOM 689 C C . SER A 1 84 ? -9.722 6.899 16.256 1.00 92.38 84 SER A C 1
ATOM 691 O O . SER A 1 84 ? -10.036 7.144 17.421 1.00 92.38 84 SER A O 1
ATOM 693 N N . TYR A 1 85 ? -9.586 7.866 15.346 1.00 92.19 85 TYR A N 1
ATOM 694 C CA . TYR A 1 85 ? -9.777 9.285 15.656 1.00 92.19 85 TYR A CA 1
ATOM 69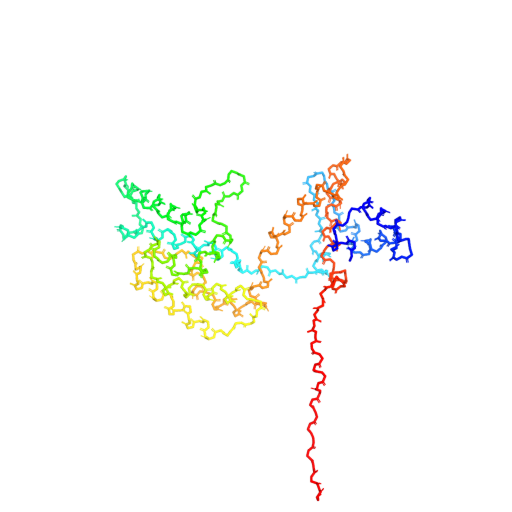5 C C . TYR A 1 85 ? -11.203 9.623 16.096 1.00 92.19 85 TYR A C 1
ATOM 697 O O . TYR A 1 85 ? -11.402 10.553 16.873 1.00 92.19 85 TYR A O 1
ATOM 705 N N . LYS A 1 86 ? -12.199 8.874 15.612 1.00 90.62 86 LYS A N 1
ATOM 706 C CA . LYS A 1 86 ? -13.616 9.099 15.919 1.00 90.62 86 LYS A CA 1
ATOM 707 C C . LYS A 1 86 ? -14.136 8.236 17.068 1.00 90.62 86 LYS A C 1
ATOM 709 O O . LYS A 1 86 ? -15.267 8.463 17.492 1.00 90.62 86 LYS A O 1
ATOM 714 N N . LEU A 1 87 ? -13.343 7.296 17.594 1.00 89.31 87 LEU A N 1
ATOM 715 C CA . LEU A 1 87 ? -13.739 6.446 18.724 1.00 89.31 87 LEU A CA 1
ATOM 716 C C . LEU A 1 87 ? -14.271 7.239 19.930 1.00 89.31 87 LEU A C 1
ATOM 718 O O . LEU A 1 87 ? -15.291 6.816 20.465 1.00 89.31 87 LEU A O 1
ATOM 722 N N . PRO A 1 88 ? -13.686 8.390 20.332 1.00 88.75 88 PRO A N 1
ATOM 723 C CA . PRO A 1 88 ? -14.207 9.155 21.469 1.00 88.75 88 PRO A CA 1
ATOM 724 C C . PRO A 1 88 ? -15.603 9.748 21.230 1.00 88.75 88 PRO A C 1
ATOM 726 O O . PRO A 1 88 ? -16.327 10.027 22.177 1.00 88.75 88 PRO A O 1
ATOM 729 N N . LEU A 1 89 ? -15.978 9.974 19.966 1.00 86.56 89 LEU A N 1
ATOM 730 C CA . LEU A 1 89 ? -17.240 10.616 19.593 1.00 86.56 89 LEU A CA 1
ATOM 731 C C . LEU A 1 89 ? -18.330 9.615 19.203 1.00 86.56 89 LEU A C 1
ATOM 733 O O . LEU A 1 89 ? -19.503 9.978 19.237 1.00 86.56 89 LEU A O 1
ATOM 737 N N . GLN A 1 90 ? -17.942 8.413 18.759 1.00 87.25 90 GLN A N 1
ATOM 738 C CA . GLN A 1 90 ? -18.823 7.363 18.226 1.00 87.25 90 GLN A CA 1
ATOM 739 C C . GLN A 1 90 ? -19.853 7.882 17.207 1.00 87.25 90 GLN A C 1
ATOM 741 O O . GLN A 1 90 ? -21.008 7.466 17.165 1.00 87.25 90 GLN A O 1
ATOM 746 N N . LYS A 1 91 ? -19.433 8.838 16.371 1.00 85.19 91 LYS A N 1
ATOM 747 C CA . LYS A 1 91 ? -20.257 9.444 15.320 1.00 85.19 91 LYS A CA 1
ATOM 748 C C . LYS A 1 91 ? -19.509 9.433 14.001 1.00 85.19 91 LYS A C 1
ATOM 750 O O . LYS A 1 91 ? -18.332 9.787 13.935 1.00 85.19 91 LYS A O 1
ATOM 755 N N . TRP A 1 92 ? -20.220 9.105 12.925 1.00 78.31 92 TRP A N 1
ATOM 756 C CA . TRP A 1 92 ? -19.664 9.154 11.575 1.00 78.31 92 TRP A CA 1
ATOM 757 C C . TRP A 1 92 ? -19.187 10.563 11.190 1.00 78.31 92 TRP A C 1
ATOM 759 O O . TRP A 1 92 ? -18.059 10.740 10.711 1.00 78.31 92 TRP A O 1
ATOM 769 N N . GLN A 1 93 ? -20.045 11.565 11.407 1.00 78.81 93 GLN A N 1
ATOM 770 C CA . GLN A 1 93 ? -19.783 12.960 11.062 1.00 78.81 93 GLN A CA 1
ATOM 771 C C . GLN A 1 93 ? -19.451 13.776 12.310 1.00 78.81 93 GLN A C 1
ATOM 773 O O . GLN A 1 93 ? -20.290 13.967 13.187 1.00 78.81 93 GLN A O 1
ATOM 778 N N . ALA A 1 94 ? -18.245 14.334 12.346 1.00 74.25 94 ALA A N 1
ATOM 779 C CA . ALA A 1 94 ? -17.829 15.287 13.366 1.00 74.25 94 ALA A CA 1
ATOM 780 C C . ALA A 1 94 ? -18.083 16.723 12.884 1.00 74.25 94 ALA A C 1
ATOM 782 O O . ALA A 1 94 ? -17.171 17.440 12.470 1.00 74.25 94 ALA A O 1
ATOM 783 N N . ARG A 1 95 ? -19.358 17.133 12.880 1.00 75.69 95 ARG A N 1
ATOM 784 C CA . ARG A 1 95 ? -19.742 18.533 12.636 1.00 75.69 95 ARG A CA 1
ATOM 785 C C . ARG A 1 95 ? -19.626 19.321 13.948 1.00 75.69 95 ARG A C 1
ATOM 787 O O . ARG A 1 95 ? -20.006 18.809 14.998 1.00 75.69 95 ARG A O 1
ATOM 794 N N . GLY A 1 96 ? -19.108 20.549 13.884 1.00 82.06 96 GLY A N 1
ATOM 795 C CA . GLY A 1 96 ? -18.938 21.449 15.037 1.00 82.06 96 GLY A CA 1
ATOM 796 C C . GLY A 1 96 ? -17.496 21.562 15.552 1.00 82.06 96 GLY A C 1
ATOM 797 O O . GLY A 1 96 ? -16.728 20.605 15.487 1.00 82.06 96 GLY A O 1
ATOM 798 N N . ALA A 1 97 ? -17.131 22.745 16.060 1.00 83.00 97 ALA A N 1
ATOM 799 C CA . ALA A 1 97 ? -15.763 23.072 16.485 1.00 83.00 97 ALA A CA 1
ATOM 800 C C . ALA A 1 97 ? -15.257 22.172 17.627 1.00 83.00 97 ALA A C 1
ATOM 802 O O . ALA A 1 97 ? -14.171 21.614 17.520 1.00 83.00 97 ALA A O 1
ATOM 803 N N . LYS A 1 98 ? -16.093 21.926 18.646 1.00 86.44 98 LYS A N 1
ATOM 804 C CA . LYS A 1 98 ? -15.756 21.060 19.794 1.00 86.44 98 LYS A CA 1
ATOM 805 C C . LYS A 1 98 ? -15.399 19.626 19.377 1.00 86.44 98 LYS A C 1
ATOM 807 O O . LYS A 1 98 ? -14.451 19.040 19.879 1.00 86.44 98 LYS A O 1
ATOM 812 N N . ASN A 1 99 ? -16.134 19.066 18.415 1.00 86.31 99 ASN A N 1
ATOM 813 C CA . ASN A 1 99 ? -15.884 17.708 17.922 1.00 86.31 99 ASN A CA 1
ATOM 814 C C . ASN A 1 99 ? -14.586 17.623 17.106 1.00 86.31 99 ASN A C 1
ATOM 816 O O . ASN A 1 99 ? -13.897 16.608 17.154 1.00 86.31 99 ASN A O 1
ATOM 820 N N . LYS A 1 100 ? -14.251 18.683 16.357 1.00 87.19 100 LYS A N 1
ATOM 821 C CA . LYS A 1 100 ? -12.983 18.761 15.620 1.00 87.19 100 LYS A CA 1
ATOM 822 C C . LYS A 1 100 ? -11.792 18.823 16.570 1.00 87.19 100 LYS A C 1
ATOM 824 O O . LYS A 1 100 ? -10.832 18.100 16.357 1.00 87.19 100 LYS A O 1
ATOM 829 N N . GLU A 1 101 ? -11.902 19.599 17.643 1.00 90.31 101 GLU A N 1
ATOM 830 C CA . GLU A 1 101 ? -10.856 19.713 18.659 1.00 90.31 101 GLU A CA 1
ATOM 831 C C . GLU A 1 101 ? -10.561 18.365 19.337 1.00 90.31 101 GLU A C 1
ATOM 833 O O . GLU A 1 101 ? -9.406 17.952 19.408 1.00 90.31 101 GLU A O 1
ATOM 838 N N . ILE A 1 102 ? -11.600 17.611 19.719 1.00 89.50 102 ILE A N 1
ATOM 839 C CA . ILE A 1 102 ? -11.448 16.253 20.277 1.00 89.50 102 ILE A CA 1
ATOM 840 C C . ILE A 1 102 ? -10.723 15.322 19.292 1.00 89.50 102 ILE A C 1
ATOM 842 O O . ILE A 1 102 ? -9.836 14.560 19.683 1.00 89.50 102 ILE A O 1
ATOM 846 N N . ILE A 1 103 ? -11.078 15.388 18.005 1.00 89.62 103 ILE A N 1
ATOM 847 C CA . ILE A 1 103 ? -10.422 14.597 16.956 1.00 89.62 103 ILE A CA 1
ATOM 848 C C . ILE A 1 103 ? -8.962 15.007 16.790 1.00 89.62 103 ILE A C 1
ATOM 850 O O . ILE A 1 103 ? -8.111 14.131 16.662 1.00 89.62 103 ILE A O 1
ATOM 854 N N . ASP A 1 104 ? -8.659 16.302 16.781 1.00 89.94 104 ASP A N 1
ATOM 855 C CA . ASP A 1 104 ? -7.302 16.804 16.575 1.00 89.94 104 ASP A CA 1
ATOM 856 C C . ASP A 1 104 ? -6.380 16.438 17.746 1.00 89.94 104 ASP A C 1
ATOM 858 O O . ASP A 1 104 ? -5.246 16.006 17.513 1.00 89.94 104 ASP A O 1
ATOM 862 N N . ILE A 1 105 ? -6.887 16.496 18.983 1.00 92.38 105 ILE A N 1
ATOM 863 C CA . ILE A 1 105 ? -6.188 15.999 20.177 1.00 92.38 105 ILE A CA 1
ATOM 864 C C . ILE A 1 105 ? -5.895 14.506 20.017 1.00 92.38 105 ILE A C 1
ATOM 866 O O . ILE A 1 105 ? -4.734 14.091 20.053 1.00 92.38 105 ILE A O 1
ATOM 870 N N . ARG A 1 106 ? -6.926 13.698 19.736 1.00 92.06 106 ARG A N 1
ATOM 871 C CA . ARG A 1 106 ? -6.772 12.246 19.579 1.00 92.06 106 ARG A CA 1
ATOM 872 C C . ARG A 1 106 ? -5.800 11.891 18.457 1.00 92.06 106 ARG A C 1
ATOM 874 O O . ARG A 1 106 ? -4.957 11.008 18.590 1.00 92.06 106 ARG A O 1
ATOM 881 N N . LYS A 1 107 ? -5.886 12.610 17.343 1.00 92.31 107 LYS A N 1
ATOM 882 C CA . LYS A 1 107 ? -5.000 12.472 16.192 1.00 92.31 107 LYS A CA 1
ATOM 883 C C . LYS A 1 107 ? -3.549 12.749 16.566 1.00 92.31 107 LYS A C 1
ATOM 885 O O . LYS A 1 107 ? -2.659 12.030 16.106 1.00 92.31 107 LYS A O 1
ATOM 890 N N . HIS A 1 108 ? -3.302 13.772 17.382 1.00 91.81 108 HIS A N 1
ATOM 891 C CA . HIS A 1 108 ? -1.968 14.091 17.872 1.00 91.81 108 HIS A CA 1
ATOM 892 C C . HIS A 1 108 ? -1.413 12.971 18.761 1.00 91.81 108 HIS A C 1
ATOM 894 O O . HIS A 1 108 ? -0.313 12.486 18.494 1.00 91.81 108 HIS A O 1
ATOM 900 N N . GLU A 1 109 ? -2.197 12.493 19.730 1.00 93.50 109 GLU A N 1
ATOM 901 C CA . GLU A 1 109 ? -1.829 11.374 20.610 1.00 93.50 109 GLU A CA 1
ATOM 902 C C . GLU A 1 109 ? -1.478 10.111 19.816 1.00 93.50 109 GLU A C 1
ATOM 904 O O . GLU A 1 109 ? -0.397 9.544 19.973 1.00 93.50 109 GLU A O 1
ATOM 909 N N . THR A 1 110 ? -2.369 9.687 18.914 1.00 91.94 110 THR A N 1
ATOM 910 C CA . THR A 1 110 ? -2.172 8.488 18.096 1.00 91.94 110 THR A CA 1
ATOM 911 C C . THR A 1 110 ? -0.905 8.606 17.245 1.00 91.94 110 THR A C 1
ATOM 913 O O . THR A 1 110 ? -0.121 7.662 17.172 1.00 91.94 110 THR A O 1
ATOM 916 N N . ARG A 1 111 ? -0.643 9.772 16.637 1.00 91.56 111 ARG A N 1
ATOM 917 C CA . ARG A 1 111 ? 0.587 10.005 15.857 1.00 91.56 111 ARG A CA 1
ATOM 918 C C . ARG A 1 111 ? 1.847 9.927 16.716 1.00 91.56 111 ARG A C 1
ATOM 920 O O . ARG A 1 111 ? 2.847 9.383 16.249 1.00 91.56 111 ARG A O 1
ATOM 927 N N . GLN A 1 112 ? 1.820 10.473 17.933 1.00 92.81 112 GLN A N 1
ATOM 928 C CA . GLN A 1 112 ? 2.960 10.396 18.845 1.00 92.81 112 GLN A CA 1
ATOM 929 C C . GLN A 1 112 ? 3.244 8.950 19.260 1.00 92.81 112 GLN A C 1
ATOM 931 O O . GLN A 1 112 ? 4.386 8.515 19.132 1.00 92.81 112 GLN A O 1
ATOM 936 N N . LYS A 1 113 ? 2.210 8.187 19.636 1.00 93.62 113 LYS A N 1
ATOM 937 C CA . LYS A 1 113 ? 2.337 6.768 20.008 1.00 93.62 113 LYS A CA 1
ATOM 938 C C . LYS A 1 113 ? 2.888 5.902 18.874 1.00 93.62 113 LYS A C 1
ATOM 940 O O . LYS A 1 113 ? 3.830 5.140 19.064 1.00 93.62 113 LYS A O 1
ATOM 945 N N . PHE A 1 114 ? 2.388 6.085 17.650 1.00 92.44 114 PHE A N 1
ATOM 946 C CA . PHE A 1 114 ? 2.930 5.377 16.484 1.00 92.44 114 PHE A CA 1
ATOM 947 C C . PHE A 1 114 ? 4.397 5.712 16.198 1.00 92.44 114 PHE A C 1
ATOM 949 O O . PHE A 1 114 ? 5.144 4.858 15.710 1.00 92.44 114 PHE A O 1
ATOM 956 N N . LYS A 1 115 ? 4.825 6.937 16.514 1.00 91.75 115 LYS A N 1
ATOM 957 C CA . LYS A 1 115 ? 6.220 7.350 16.381 1.00 91.75 115 LYS A CA 1
ATOM 958 C C . LYS A 1 115 ? 7.098 6.761 17.489 1.00 91.75 115 LYS A C 1
ATOM 960 O O . LYS A 1 115 ? 8.212 6.357 17.177 1.00 91.75 115 LYS A O 1
ATOM 965 N N . SER A 1 116 ? 6.631 6.712 18.737 1.00 92.19 116 SER A N 1
ATOM 966 C CA . SER A 1 116 ? 7.406 6.176 19.864 1.00 92.19 116 SER A CA 1
ATOM 967 C C . SER A 1 116 ? 7.531 4.656 19.823 1.00 92.19 116 SER A C 1
ATOM 969 O O . SER A 1 116 ? 8.628 4.142 20.005 1.00 92.19 116 SER A O 1
ATOM 971 N N . GLU A 1 117 ? 6.441 3.940 19.547 1.00 91.56 117 GLU A N 1
ATOM 972 C CA . GLU A 1 117 ? 6.410 2.474 19.647 1.00 91.56 117 GLU A CA 1
ATOM 973 C C . GLU A 1 117 ? 6.849 1.783 18.351 1.00 91.56 117 GLU A C 1
ATOM 975 O O . GLU A 1 117 ? 7.610 0.820 18.378 1.00 91.56 117 GLU A O 1
ATOM 980 N N . LEU A 1 118 ? 6.400 2.280 17.192 1.00 87.62 118 LEU A N 1
ATOM 981 C CA . LEU A 1 118 ? 6.655 1.639 15.893 1.00 87.62 118 LEU A CA 1
ATOM 982 C C . LEU A 1 118 ? 7.620 2.433 14.996 1.00 87.62 118 LEU A C 1
ATOM 984 O O . LEU A 1 118 ? 7.994 1.961 13.914 1.00 87.62 118 LEU A O 1
ATOM 988 N N . GLY A 1 119 ? 8.030 3.637 15.405 1.00 88.31 119 GLY A N 1
ATOM 989 C CA . GLY A 1 119 ? 8.858 4.521 14.579 1.00 88.31 119 GLY A CA 1
ATOM 990 C C . GLY A 1 119 ? 8.156 4.973 13.293 1.00 88.31 119 GLY A C 1
ATOM 991 O O . GLY A 1 119 ? 8.820 5.304 12.309 1.00 88.31 119 GLY A O 1
ATOM 992 N N . LEU A 1 120 ? 6.820 4.934 13.254 1.00 88.88 120 LEU A N 1
ATOM 993 C CA . LEU A 1 120 ? 6.026 5.241 12.067 1.00 88.88 120 LEU A CA 1
ATOM 994 C C . LEU A 1 120 ? 5.556 6.696 12.084 1.00 88.88 120 LEU A C 1
ATOM 996 O O . LEU A 1 120 ? 5.008 7.187 13.067 1.00 88.88 120 LEU A O 1
ATOM 1000 N N . ILE A 1 121 ? 5.731 7.381 10.954 1.00 87.06 121 ILE A N 1
ATOM 1001 C CA . ILE A 1 121 ? 5.194 8.727 10.739 1.00 87.06 121 ILE A CA 1
ATOM 1002 C C . ILE A 1 121 ? 3.918 8.592 9.914 1.00 87.06 121 ILE A C 1
ATOM 1004 O O . ILE A 1 121 ? 3.972 8.214 8.745 1.00 87.06 121 ILE A O 1
ATOM 1008 N N . ILE A 1 122 ? 2.781 8.920 10.521 1.00 86.62 122 ILE A N 1
ATOM 1009 C CA . ILE A 1 122 ? 1.451 8.724 9.935 1.00 86.62 122 ILE A CA 1
ATOM 1010 C C . ILE A 1 122 ? 0.789 10.077 9.676 1.00 86.62 122 ILE A C 1
ATOM 1012 O O . ILE A 1 122 ? 0.954 11.026 10.443 1.00 86.62 122 ILE A O 1
ATOM 1016 N N . ASP A 1 123 ? 0.043 10.157 8.574 1.00 81.94 123 ASP A N 1
ATOM 1017 C CA . ASP A 1 123 ? -0.863 11.255 8.226 1.00 81.94 123 ASP A CA 1
ATOM 1018 C C . ASP A 1 123 ? -0.208 12.651 8.172 1.00 81.94 123 ASP A C 1
ATOM 1020 O O . ASP A 1 123 ? -0.820 13.694 8.413 1.00 81.94 123 ASP A O 1
ATOM 1024 N N . LYS A 1 124 ? 1.086 12.679 7.842 1.00 84.12 124 LYS A N 1
ATOM 1025 C CA . LYS A 1 124 ? 1.821 13.907 7.544 1.00 84.12 124 LYS A CA 1
ATOM 1026 C C . LYS A 1 124 ? 1.878 14.108 6.024 1.00 84.12 124 LYS A C 1
ATOM 1028 O O . LYS A 1 124 ? 2.357 13.195 5.339 1.00 84.12 124 LYS A O 1
ATOM 1033 N N . PRO A 1 125 ? 1.430 15.253 5.481 1.00 81.00 125 PRO A N 1
ATOM 1034 C CA . PRO A 1 125 ? 1.605 15.557 4.065 1.00 81.00 125 PRO A CA 1
ATOM 1035 C C . PRO A 1 125 ? 3.098 15.693 3.740 1.00 81.00 125 PRO A C 1
ATOM 1037 O O . PRO A 1 125 ? 3.870 16.248 4.526 1.00 81.00 125 PRO A O 1
ATOM 1040 N N . LYS A 1 126 ? 3.510 15.160 2.589 1.00 78.31 126 LYS A N 1
ATOM 1041 C CA . LYS A 1 126 ? 4.866 15.277 2.051 1.00 78.31 126 LYS A CA 1
ATOM 1042 C C . LYS A 1 126 ? 4.818 16.181 0.816 1.00 78.31 126 LYS A C 1
ATOM 1044 O O . LYS A 1 126 ? 4.205 15.789 -0.180 1.00 78.31 126 LYS A O 1
ATOM 1049 N N . PRO A 1 127 ? 5.445 17.370 0.845 1.00 72.12 127 PRO A N 1
ATOM 1050 C CA . PRO A 1 127 ? 5.426 18.277 -0.299 1.00 72.12 127 PRO A CA 1
ATOM 1051 C C . PRO A 1 127 ? 6.001 17.576 -1.539 1.00 72.12 127 PRO A C 1
ATOM 1053 O O . PRO A 1 127 ? 7.101 17.032 -1.490 1.00 72.12 127 PRO A O 1
ATOM 1056 N N . GLY A 1 128 ? 5.220 17.531 -2.624 1.00 66.00 128 GLY A N 1
ATOM 1057 C CA . GLY A 1 128 ? 5.593 16.914 -3.905 1.00 66.00 128 GLY A CA 1
ATOM 1058 C C . GLY A 1 128 ? 5.432 15.388 -4.022 1.00 66.00 128 GLY A C 1
ATOM 1059 O O . GLY A 1 128 ? 5.611 14.867 -5.117 1.00 66.00 128 GLY A O 1
ATOM 1060 N N . TYR A 1 129 ? 5.090 14.664 -2.945 1.00 59.03 129 TYR A N 1
ATOM 1061 C CA . TYR A 1 129 ? 5.094 13.184 -2.923 1.00 59.03 129 TYR A CA 1
ATOM 1062 C C . TYR A 1 129 ? 3.835 12.540 -2.302 1.00 59.03 129 TYR A C 1
ATOM 1064 O O . TYR A 1 129 ? 3.817 11.330 -2.083 1.00 59.03 129 TYR A O 1
ATOM 1072 N N . GLY A 1 130 ? 2.789 13.319 -2.003 1.00 71.56 130 GLY A N 1
ATOM 1073 C CA . GLY A 1 130 ? 1.531 12.818 -1.429 1.00 71.56 130 GLY A CA 1
ATOM 1074 C C . GLY A 1 130 ? 1.510 12.840 0.103 1.00 71.56 130 GLY A C 1
ATOM 1075 O O . GLY A 1 130 ? 1.878 13.839 0.720 1.00 71.56 130 GLY A O 1
ATOM 1076 N N . SER A 1 131 ? 1.056 11.758 0.742 1.00 78.44 131 SER A N 1
ATOM 1077 C CA . SER A 1 131 ? 0.989 11.639 2.208 1.00 78.44 131 SER A CA 1
ATOM 1078 C C . SER A 1 131 ? 1.995 10.611 2.744 1.00 78.44 131 SER A C 1
ATOM 1080 O O . SER A 1 131 ? 2.592 9.828 2.005 1.00 78.44 131 SER A O 1
ATOM 1082 N N . SER A 1 132 ? 2.214 10.608 4.059 1.00 78.50 132 SER A N 1
ATOM 1083 C CA . SER A 1 132 ? 3.053 9.599 4.725 1.00 78.50 132 SER A CA 1
ATOM 1084 C C . SER A 1 132 ? 2.382 8.217 4.833 1.00 78.50 132 SER A C 1
ATOM 1086 O O . SER A 1 132 ? 3.042 7.248 5.214 1.00 78.50 132 SER A O 1
ATOM 1088 N N . ASN A 1 133 ? 1.105 8.108 4.451 1.00 82.38 133 ASN A N 1
ATOM 1089 C CA . ASN A 1 133 ? 0.332 6.866 4.425 1.00 82.38 133 ASN A CA 1
ATOM 1090 C C . ASN A 1 133 ? 0.628 6.102 3.128 1.00 82.38 133 ASN A C 1
ATOM 1092 O O . ASN A 1 133 ? -0.198 6.024 2.225 1.00 82.38 133 ASN A O 1
ATOM 1096 N N . ASN A 1 134 ? 1.846 5.580 3.010 1.00 84.19 134 ASN A N 1
ATOM 1097 C CA . ASN A 1 134 ? 2.237 4.752 1.873 1.00 84.19 134 ASN A CA 1
ATOM 1098 C C . ASN A 1 134 ? 2.014 3.257 2.161 1.00 84.19 134 ASN A C 1
ATOM 1100 O O . ASN A 1 134 ? 1.741 2.856 3.297 1.00 84.19 134 ASN A O 1
ATOM 1104 N N . GLY A 1 135 ? 2.179 2.419 1.133 1.00 84.62 135 GLY A N 1
ATOM 1105 C CA . GLY A 1 135 ? 2.019 0.967 1.256 1.00 84.62 135 GLY A CA 1
ATOM 1106 C C . GLY A 1 135 ? 2.923 0.333 2.322 1.00 84.62 135 GLY A C 1
ATOM 1107 O O . GLY A 1 135 ? 2.507 -0.597 3.006 1.00 84.62 135 GLY A O 1
ATOM 1108 N N . ASN A 1 136 ? 4.130 0.866 2.546 1.00 87.38 136 ASN A N 1
ATOM 1109 C CA . ASN A 1 136 ? 5.031 0.357 3.586 1.00 87.38 136 ASN A CA 1
ATOM 1110 C C . ASN A 1 136 ? 4.523 0.673 4.998 1.00 87.38 136 ASN A C 1
ATOM 1112 O O . ASN A 1 136 ? 4.566 -0.198 5.865 1.00 87.38 136 ASN A O 1
ATOM 1116 N N . THR A 1 137 ? 4.012 1.886 5.227 1.00 89.06 137 THR A N 1
ATOM 1117 C CA . THR A 1 137 ? 3.372 2.269 6.492 1.00 89.06 137 THR A CA 1
ATOM 1118 C C . THR A 1 137 ? 2.161 1.375 6.763 1.00 89.06 137 THR A C 1
ATOM 1120 O O . THR A 1 137 ? 2.051 0.823 7.856 1.00 89.06 137 THR A O 1
ATOM 1123 N N . ALA A 1 138 ? 1.306 1.158 5.755 1.00 91.12 138 ALA A N 1
ATOM 1124 C CA . ALA A 1 138 ? 0.139 0.286 5.874 1.00 91.12 138 ALA A CA 1
ATOM 1125 C C . ALA A 1 138 ? 0.533 -1.163 6.218 1.00 91.12 138 ALA A C 1
ATOM 1127 O O . ALA A 1 138 ? 0.016 -1.731 7.177 1.00 91.12 138 ALA A O 1
ATOM 1128 N N . ARG A 1 139 ? 1.501 -1.757 5.506 1.00 91.81 139 ARG A N 1
ATOM 1129 C CA . ARG A 1 139 ? 1.963 -3.131 5.783 1.00 91.81 139 ARG A CA 1
ATOM 1130 C C . ARG A 1 139 ? 2.522 -3.280 7.198 1.00 91.81 139 ARG A C 1
ATOM 1132 O O . ARG A 1 139 ? 2.130 -4.210 7.896 1.00 91.81 139 ARG A O 1
ATOM 1139 N N . ARG A 1 140 ? 3.360 -2.340 7.657 1.00 92.12 140 ARG A N 1
ATOM 1140 C CA . ARG A 1 140 ? 3.927 -2.365 9.022 1.00 92.12 140 ARG A CA 1
ATOM 1141 C C . ARG A 1 140 ? 2.865 -2.231 10.115 1.00 92.12 140 ARG A C 1
ATOM 1143 O O . ARG A 1 140 ? 3.026 -2.836 11.175 1.00 92.12 140 ARG A O 1
ATOM 1150 N N . PHE A 1 141 ? 1.797 -1.475 9.860 1.00 93.62 141 PHE A N 1
ATOM 1151 C CA . PHE A 1 141 ? 0.648 -1.374 10.762 1.00 93.62 141 PHE A CA 1
ATOM 1152 C C . PHE A 1 141 ? -0.048 -2.735 10.931 1.00 93.62 141 PHE A C 1
ATOM 1154 O O . PHE A 1 141 ? -0.210 -3.212 12.054 1.00 93.62 141 PHE A O 1
ATOM 1161 N N . PHE A 1 142 ? -0.394 -3.403 9.826 1.00 93.00 142 PHE A N 1
ATOM 1162 C CA . PHE A 1 142 ? -1.070 -4.705 9.875 1.00 93.00 142 PHE A CA 1
ATOM 1163 C C . PHE A 1 142 ? -0.159 -5.842 10.361 1.00 93.00 142 PHE A C 1
ATOM 1165 O O . PHE A 1 142 ? -0.642 -6.822 10.928 1.00 93.00 142 PHE A O 1
ATOM 1172 N N . GLU A 1 143 ? 1.156 -5.733 10.158 1.00 93.19 143 GLU A N 1
ATOM 1173 C CA . GLU A 1 143 ? 2.133 -6.701 10.662 1.00 93.19 143 GLU A CA 1
ATOM 1174 C C . GLU A 1 143 ? 2.108 -6.793 12.192 1.00 93.19 143 GLU A C 1
ATOM 1176 O O . GLU A 1 143 ? 2.039 -7.892 12.747 1.00 93.19 143 GLU A O 1
ATOM 1181 N N . ASN A 1 144 ? 2.056 -5.634 12.852 1.00 92.94 144 ASN A N 1
ATOM 1182 C CA . ASN A 1 144 ? 2.055 -5.493 14.305 1.00 92.94 144 ASN A CA 1
ATOM 1183 C C . ASN A 1 144 ? 0.637 -5.235 14.829 1.00 92.94 144 ASN A C 1
ATOM 1185 O O . ASN A 1 144 ? 0.369 -4.206 15.445 1.00 92.94 144 ASN A O 1
ATOM 1189 N N . ALA A 1 145 ? -0.287 -6.164 14.565 1.00 92.62 145 ALA A N 1
ATOM 1190 C CA . ALA A 1 145 ? -1.707 -5.989 14.888 1.00 92.62 145 ALA A CA 1
ATOM 1191 C C . ALA A 1 145 ? -1.977 -5.730 16.384 1.00 92.62 145 ALA A C 1
ATOM 1193 O O . ALA A 1 145 ? -2.871 -4.952 16.697 1.00 92.62 145 ALA A O 1
ATOM 1194 N N . ALA A 1 146 ? -1.201 -6.334 17.294 1.00 93.56 146 ALA A N 1
ATOM 1195 C CA . ALA A 1 146 ? -1.349 -6.137 18.740 1.00 93.56 146 ALA A CA 1
ATOM 1196 C C . ALA A 1 146 ? -1.027 -4.696 19.165 1.00 93.56 146 ALA A C 1
ATOM 1198 O O . ALA A 1 146 ? -1.887 -4.010 19.706 1.00 93.56 146 ALA A O 1
ATOM 1199 N N . VAL A 1 147 ? 0.166 -4.211 18.810 1.00 93.19 147 VAL A N 1
ATOM 1200 C CA . VAL A 1 147 ? 0.604 -2.832 19.086 1.00 93.19 147 VAL A CA 1
ATOM 1201 C C . VAL A 1 147 ? -0.323 -1.824 18.401 1.00 93.19 147 VAL A C 1
ATOM 1203 O O . VAL A 1 147 ? -0.764 -0.847 18.995 1.00 93.19 147 VAL A O 1
ATOM 1206 N N . SER A 1 148 ? -0.707 -2.086 17.149 1.00 92.31 148 SER A N 1
ATOM 1207 C CA . SER A 1 148 ? -1.637 -1.219 16.422 1.00 92.31 148 SER A CA 1
ATOM 1208 C C . SER A 1 148 ? -3.020 -1.157 17.078 1.00 92.31 148 SER A C 1
ATOM 1210 O O . SER A 1 148 ? -3.614 -0.080 17.117 1.00 92.31 148 SER A O 1
ATOM 1212 N N . SER A 1 149 ? -3.532 -2.274 17.603 1.00 94.44 149 SER A N 1
ATOM 1213 C CA . SER A 1 149 ? -4.790 -2.334 18.361 1.00 94.44 149 SER A CA 1
ATOM 1214 C C . SER A 1 149 ? -4.698 -1.518 19.650 1.00 94.44 149 SER A C 1
ATOM 1216 O O . SER A 1 149 ? -5.574 -0.694 19.898 1.00 94.44 149 SER A O 1
ATOM 1218 N N . GLU A 1 150 ? -3.605 -1.649 20.403 1.00 94.50 150 GLU A N 1
ATOM 1219 C CA . GLU A 1 150 ? -3.361 -0.893 21.638 1.00 94.50 150 GLU A CA 1
ATOM 1220 C C . GLU A 1 150 ? -3.290 0.623 21.393 1.00 94.50 150 GLU A C 1
ATOM 1222 O O . GLU A 1 150 ? -3.959 1.410 22.068 1.00 94.50 150 GLU A O 1
ATOM 1227 N N . ILE A 1 151 ? -2.548 1.048 20.366 1.00 92.12 151 ILE A N 1
ATOM 1228 C CA . ILE A 1 151 ? -2.434 2.466 20.010 1.00 92.12 151 ILE A CA 1
ATOM 1229 C C . ILE A 1 151 ? -3.782 3.023 19.533 1.00 92.12 151 ILE A C 1
ATOM 1231 O O . ILE A 1 151 ? -4.167 4.140 19.901 1.00 92.12 151 ILE A O 1
ATOM 1235 N N . THR A 1 152 ? -4.486 2.281 18.672 1.00 91.81 152 THR A N 1
ATOM 1236 C CA . THR A 1 152 ? -5.710 2.780 18.028 1.00 91.81 152 THR A CA 1
ATOM 1237 C C . THR A 1 152 ? -6.963 2.613 18.875 1.00 91.81 152 THR A C 1
ATOM 1239 O O . THR A 1 152 ? -7.908 3.375 18.666 1.00 91.81 152 THR A O 1
ATOM 1242 N N . GLY A 1 153 ? -6.994 1.677 19.823 1.00 91.69 153 GLY A N 1
ATOM 1243 C CA . GLY A 1 153 ? -8.206 1.287 20.548 1.00 91.69 153 GLY A CA 1
ATOM 1244 C C . GLY A 1 153 ? -9.194 0.475 19.699 1.00 91.69 153 GLY A C 1
ATOM 1245 O O . GLY A 1 153 ? -10.375 0.413 20.030 1.00 91.69 153 GLY A O 1
ATOM 1246 N N . ILE A 1 154 ? -8.744 -0.087 18.573 1.00 92.88 154 ILE A N 1
ATOM 1247 C CA . ILE A 1 154 ? -9.567 -0.906 17.672 1.00 92.88 154 ILE A CA 1
ATOM 1248 C C . ILE A 1 154 ? -9.417 -2.375 18.041 1.00 92.88 154 ILE A C 1
ATOM 1250 O O . ILE A 1 154 ? -8.346 -2.803 18.462 1.00 92.88 154 ILE A O 1
ATOM 1254 N N . ASP A 1 155 ? -10.477 -3.151 17.844 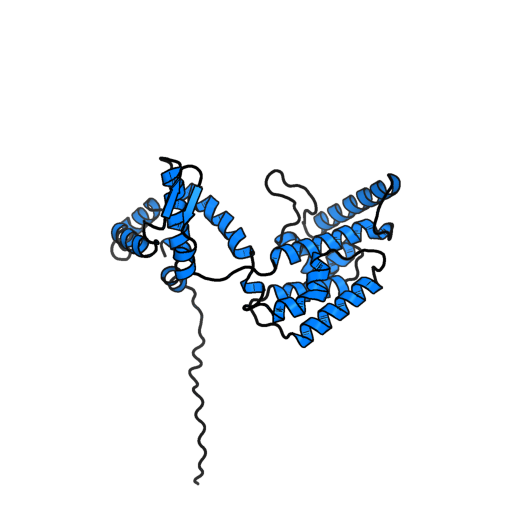1.00 94.88 155 ASP A N 1
ATOM 1255 C CA . ASP A 1 155 ? -10.480 -4.585 18.083 1.00 94.88 155 ASP A CA 1
ATOM 1256 C C . ASP A 1 155 ? -9.399 -5.308 17.255 1.00 94.88 155 ASP A C 1
ATOM 1258 O O . ASP A 1 155 ? -9.268 -5.124 16.039 1.00 94.88 155 ASP A O 1
ATOM 1262 N N . ILE A 1 156 ? -8.597 -6.131 17.935 1.00 95.19 156 ILE A N 1
ATOM 1263 C CA . ILE A 1 156 ? -7.454 -6.817 17.328 1.00 95.19 156 ILE A CA 1
ATOM 1264 C C . ILE A 1 156 ? -7.882 -7.820 16.249 1.00 95.19 156 ILE A C 1
ATOM 1266 O O . ILE A 1 156 ? -7.148 -8.022 15.277 1.00 95.19 156 ILE A O 1
ATOM 1270 N N . GLU A 1 157 ? -9.056 -8.437 16.394 1.00 95.12 157 GLU A N 1
ATOM 1271 C CA . GLU A 1 157 ? -9.555 -9.450 15.469 1.00 95.12 157 GLU A CA 1
ATOM 1272 C C . GLU A 1 157 ? -9.942 -8.813 14.135 1.00 95.12 157 GLU A C 1
ATOM 1274 O O . GLU A 1 157 ? -9.589 -9.336 13.077 1.00 95.12 157 GLU A O 1
ATOM 1279 N N . VAL A 1 158 ? -10.539 -7.617 14.162 1.00 94.50 158 VAL A N 1
ATOM 1280 C CA . VAL A 1 158 ? -10.812 -6.827 12.949 1.00 94.50 158 VAL A CA 1
ATOM 1281 C C . VAL A 1 158 ? -9.518 -6.541 12.176 1.00 94.50 158 VAL A C 1
ATOM 1283 O O . VAL A 1 158 ? -9.453 -6.753 10.962 1.00 94.50 158 VAL A O 1
ATOM 1286 N N . ILE A 1 159 ? -8.453 -6.116 12.867 1.00 95.25 159 ILE A N 1
ATOM 1287 C CA . ILE A 1 159 ? -7.156 -5.818 12.235 1.00 95.25 159 ILE A CA 1
ATOM 1288 C C . ILE A 1 159 ? -6.537 -7.088 11.631 1.00 95.25 159 ILE A C 1
ATOM 1290 O O . ILE A 1 159 ? -6.024 -7.056 10.507 1.00 95.25 159 ILE A O 1
ATOM 1294 N N . LYS A 1 160 ? -6.598 -8.217 12.349 1.00 96.06 160 LYS A N 1
ATOM 1295 C CA . LYS A 1 160 ? -6.089 -9.512 11.874 1.00 96.06 160 LYS A CA 1
ATOM 1296 C C . LYS A 1 160 ? -6.857 -10.017 10.654 1.00 96.06 160 LYS A C 1
ATOM 1298 O O . LYS A 1 160 ? -6.227 -10.405 9.671 1.00 96.06 160 LYS A O 1
ATOM 1303 N N . ARG A 1 161 ? -8.190 -9.960 10.675 1.00 95.38 161 ARG A N 1
ATOM 1304 C CA . ARG A 1 161 ? -9.042 -10.374 9.550 1.00 95.38 161 ARG A CA 1
ATOM 1305 C C . ARG A 1 161 ? -8.765 -9.545 8.301 1.00 95.38 161 ARG A C 1
ATOM 1307 O O . ARG A 1 161 ? -8.522 -10.106 7.232 1.00 95.38 161 ARG A O 1
ATOM 1314 N N . PHE A 1 162 ? -8.674 -8.222 8.438 1.00 95.12 162 PHE A N 1
ATOM 1315 C CA . PHE A 1 162 ? -8.310 -7.343 7.323 1.00 95.12 162 PHE A CA 1
ATOM 1316 C C . PHE A 1 162 ? -6.909 -7.636 6.778 1.00 95.12 162 PHE A C 1
ATOM 1318 O O . PHE A 1 162 ? -6.736 -7.703 5.561 1.00 95.12 162 PHE A O 1
ATOM 1325 N N . ARG A 1 163 ? -5.921 -7.908 7.643 1.00 95.25 163 ARG A N 1
ATOM 1326 C CA . ARG A 1 163 ? -4.589 -8.355 7.202 1.00 95.25 163 ARG A CA 1
ATOM 1327 C C . ARG A 1 163 ? -4.675 -9.632 6.366 1.00 95.25 163 ARG A C 1
ATOM 1329 O O . ARG A 1 163 ? -4.024 -9.710 5.326 1.00 95.25 163 ARG A O 1
ATOM 1336 N N . THR A 1 164 ? -5.432 -10.631 6.814 1.00 94.69 164 THR A N 1
ATOM 1337 C CA . THR A 1 164 ? -5.566 -11.917 6.113 1.00 94.69 164 THR A CA 1
ATOM 1338 C C . THR A 1 164 ? -6.181 -11.735 4.727 1.00 94.69 164 THR A C 1
ATOM 1340 O O . THR A 1 164 ? -5.629 -12.243 3.753 1.00 94.69 164 THR A O 1
ATOM 1343 N N . ILE A 1 165 ? -7.247 -10.936 4.615 1.00 93.50 165 ILE A N 1
ATOM 1344 C CA . ILE A 1 165 ? -7.914 -10.632 3.337 1.00 93.50 165 ILE A CA 1
ATOM 1345 C C . ILE A 1 165 ? -6.952 -9.927 2.376 1.00 93.50 165 ILE A C 1
ATOM 1347 O O . ILE A 1 165 ? -6.773 -10.362 1.239 1.00 93.50 165 ILE A O 1
ATOM 1351 N N . LEU A 1 166 ? -6.269 -8.879 2.843 1.00 92.69 166 LEU A N 1
ATOM 1352 C CA . LEU A 1 166 ? -5.330 -8.116 2.019 1.00 92.69 166 LEU A CA 1
ATOM 1353 C C . LEU A 1 166 ? -4.131 -8.966 1.569 1.00 92.69 166 LEU A C 1
ATOM 1355 O O . LEU A 1 166 ? -3.684 -8.844 0.426 1.00 92.69 166 LEU A O 1
ATOM 1359 N N . ARG A 1 167 ? -3.628 -9.861 2.432 1.00 92.38 167 ARG A N 1
ATOM 1360 C CA . ARG A 1 167 ? -2.574 -10.827 2.077 1.00 92.38 167 ARG A CA 1
ATOM 1361 C C . ARG A 1 167 ? -3.045 -11.833 1.036 1.00 92.38 167 ARG A C 1
ATOM 1363 O O . ARG A 1 167 ? -2.289 -12.099 0.107 1.00 92.38 167 ARG A O 1
ATOM 1370 N N . ALA A 1 168 ? -4.257 -12.367 1.178 1.00 91.12 168 ALA A N 1
ATOM 1371 C CA . ALA A 1 168 ? -4.827 -13.294 0.206 1.00 91.12 168 ALA A CA 1
ATOM 1372 C C . ALA A 1 168 ? -4.960 -12.626 -1.170 1.00 91.12 168 ALA A C 1
ATOM 1374 O O . ALA A 1 168 ? -4.457 -13.158 -2.154 1.00 91.12 168 ALA A O 1
ATOM 1375 N N . MET A 1 169 ? -5.512 -11.410 -1.227 1.00 86.19 169 MET A N 1
ATOM 1376 C CA . MET A 1 169 ? -5.655 -10.649 -2.476 1.00 86.19 169 MET A CA 1
ATOM 1377 C C . MET A 1 169 ? -4.323 -10.257 -3.117 1.00 86.19 169 MET A C 1
ATOM 1379 O O . MET A 1 169 ? -4.210 -10.213 -4.337 1.00 86.19 169 MET A O 1
ATOM 1383 N N . SER A 1 170 ? -3.318 -9.952 -2.295 1.00 87.06 170 SER A N 1
ATOM 1384 C CA . SER A 1 170 ? -1.973 -9.607 -2.772 1.00 87.06 170 SER A CA 1
ATOM 1385 C C . SER A 1 170 ? -1.145 -10.839 -3.132 1.00 87.06 170 SER A C 1
ATOM 1387 O O . SER A 1 170 ? -0.021 -10.712 -3.620 1.00 87.06 170 SER A O 1
ATOM 1389 N N . SER A 1 171 ? -1.667 -12.039 -2.871 1.00 85.88 171 SER A N 1
ATOM 1390 C CA . SER A 1 171 ? -1.031 -13.269 -3.303 1.00 85.88 171 SER A CA 1
ATOM 1391 C C . SER A 1 171 ? -1.169 -13.417 -4.819 1.00 85.88 171 SER A C 1
ATOM 1393 O O . SER A 1 171 ? -2.139 -12.975 -5.432 1.00 85.88 171 SER A O 1
ATOM 1395 N N . ARG A 1 172 ? -0.172 -14.041 -5.442 1.00 83.19 172 ARG A N 1
ATOM 1396 C CA . ARG A 1 172 ? -0.181 -14.335 -6.884 1.00 83.19 172 ARG A CA 1
ATOM 1397 C C . ARG A 1 172 ? -0.804 -15.700 -7.188 1.00 83.19 172 ARG A C 1
ATOM 1399 O O . ARG A 1 172 ? -0.621 -16.209 -8.289 1.00 83.19 172 ARG A O 1
ATOM 1406 N N . TYR A 1 173 ? -1.470 -16.292 -6.198 1.00 86.38 173 TYR A N 1
ATOM 1407 C CA . TYR A 1 173 ? -2.057 -17.623 -6.257 1.00 86.38 173 TYR A CA 1
ATOM 1408 C C . TYR A 1 173 ? -3.568 -17.533 -6.438 1.00 86.38 173 TYR A C 1
ATOM 1410 O O . TYR A 1 173 ? -4.195 -16.529 -6.100 1.00 86.38 173 TYR A O 1
ATOM 1418 N N . THR A 1 174 ? -4.151 -18.608 -6.953 1.00 85.50 174 THR A N 1
ATOM 1419 C CA . THR A 1 174 ? -5.601 -18.786 -7.010 1.00 85.50 174 THR A CA 1
ATOM 1420 C C . THR A 1 174 ? -6.171 -18.838 -5.596 1.00 85.50 174 THR A C 1
ATOM 1422 O O . THR A 1 174 ? -5.643 -19.541 -4.731 1.00 85.50 174 THR A O 1
ATOM 1425 N N . ILE A 1 175 ? -7.245 -18.093 -5.360 1.00 88.06 175 ILE A N 1
ATOM 1426 C CA . ILE A 1 175 ? -7.916 -18.019 -4.063 1.00 88.06 175 ILE A CA 1
ATOM 1427 C C . ILE A 1 175 ? -9.114 -18.969 -4.088 1.00 88.06 175 ILE A C 1
ATOM 1429 O O . ILE A 1 175 ? -9.873 -18.980 -5.052 1.00 88.06 175 ILE A O 1
ATOM 1433 N N . ASP A 1 176 ? -9.289 -19.746 -3.020 1.00 92.06 176 ASP A N 1
ATOM 1434 C CA . ASP A 1 176 ? -10.488 -20.560 -2.813 1.00 92.06 176 ASP A CA 1
ATOM 1435 C C . ASP A 1 176 ? -11.699 -19.645 -2.564 1.00 92.06 176 ASP A C 1
ATOM 1437 O O . ASP A 1 176 ? -11.807 -19.003 -1.512 1.00 92.06 176 ASP A O 1
ATOM 1441 N N . LEU A 1 177 ? -12.574 -19.554 -3.566 1.00 89.31 177 LEU A N 1
ATOM 1442 C CA . LEU A 1 177 ? -13.646 -18.568 -3.629 1.00 89.31 177 LEU A CA 1
ATOM 1443 C C . LEU A 1 177 ? -14.704 -18.756 -2.519 1.00 89.31 177 LEU A C 1
ATOM 1445 O O . LEU A 1 177 ? -14.936 -17.785 -1.793 1.00 89.31 177 LEU A O 1
ATOM 1449 N N . PRO A 1 178 ? -15.283 -19.958 -2.291 1.00 94.50 178 PRO A N 1
ATOM 1450 C CA . PRO A 1 178 ? -16.206 -20.192 -1.176 1.00 94.50 178 PRO A CA 1
ATOM 1451 C C . PRO A 1 178 ? -15.642 -19.802 0.195 1.00 94.50 178 PRO A C 1
ATOM 1453 O O . PRO A 1 178 ? -16.314 -19.130 0.981 1.00 94.50 178 PRO A O 1
ATOM 1456 N N . ARG A 1 179 ? -14.389 -20.178 0.489 1.00 94.69 179 ARG A N 1
ATOM 1457 C CA . ARG A 1 179 ? -13.755 -19.841 1.776 1.00 94.69 179 ARG A CA 1
ATOM 1458 C C . ARG A 1 179 ? -13.497 -18.349 1.905 1.00 94.69 179 ARG A C 1
ATOM 1460 O O . ARG A 1 179 ? -13.709 -17.783 2.975 1.00 94.69 179 ARG A O 1
ATOM 1467 N N . PHE A 1 180 ? -13.043 -17.713 0.827 1.00 93.50 180 PHE A N 1
ATOM 1468 C CA . PHE A 1 180 ? -12.809 -16.277 0.816 1.00 93.50 180 PHE A CA 1
ATOM 1469 C C . PHE A 1 180 ? -14.110 -15.502 1.041 1.00 93.50 180 PHE A C 1
ATOM 1471 O O . PHE A 1 180 ? -14.131 -14.612 1.885 1.00 93.50 180 PHE A O 1
ATOM 1478 N N . GLN A 1 181 ? -15.200 -15.885 0.371 1.00 92.44 181 GLN A N 1
ATOM 1479 C CA . GLN A 1 181 ? -16.514 -15.259 0.528 1.00 92.44 181 GLN A CA 1
ATOM 1480 C C . GLN A 1 181 ? -17.057 -15.380 1.955 1.00 92.44 181 GLN A C 1
ATOM 1482 O O . GLN A 1 181 ? -17.503 -14.382 2.521 1.00 92.44 181 GLN A O 1
ATOM 1487 N N . ALA A 1 182 ? -16.995 -16.573 2.556 1.00 95.94 182 ALA A N 1
ATOM 1488 C CA . ALA A 1 182 ? -17.411 -16.760 3.945 1.00 95.94 182 ALA A CA 1
ATOM 1489 C C . ALA A 1 182 ? -16.591 -15.863 4.888 1.00 95.94 182 ALA A C 1
ATOM 1491 O O . ALA A 1 182 ? -17.145 -15.120 5.699 1.00 95.94 182 ALA A O 1
ATOM 1492 N N . TYR A 1 183 ? -15.267 -15.844 4.709 1.00 96.25 183 TYR A N 1
ATOM 1493 C CA . TYR A 1 183 ? -14.370 -15.065 5.554 1.00 96.25 183 TYR A CA 1
ATOM 1494 C C . TYR A 1 183 ? -14.566 -13.548 5.411 1.00 96.25 183 TYR A C 1
ATOM 1496 O O . TYR A 1 183 ? -14.525 -12.826 6.413 1.00 96.25 183 TYR A O 1
ATOM 1504 N N . THR A 1 184 ? -14.785 -13.027 4.197 1.00 93.81 184 THR A N 1
ATOM 1505 C CA . THR A 1 184 ? -15.029 -11.590 3.991 1.00 93.81 184 THR A CA 1
ATOM 1506 C C . THR A 1 184 ? -16.384 -11.156 4.537 1.00 93.81 184 THR A C 1
ATOM 1508 O O . THR A 1 184 ? -16.468 -10.082 5.134 1.00 93.81 184 THR A O 1
ATOM 1511 N N . LEU A 1 185 ? -17.414 -11.993 4.393 1.00 92.94 185 LEU A N 1
ATOM 1512 C CA . LEU A 1 185 ? -18.759 -11.722 4.893 1.00 92.94 185 LEU A CA 1
ATOM 1513 C C . LEU A 1 185 ? -18.792 -11.705 6.426 1.00 92.94 185 LEU A C 1
ATOM 1515 O O . LEU A 1 185 ? -19.242 -10.724 7.013 1.00 92.94 185 LEU A O 1
ATOM 1519 N N . GLU A 1 186 ? -18.208 -12.709 7.086 1.00 95.94 186 GLU A N 1
ATOM 1520 C CA . GLU A 1 186 ? -18.033 -12.705 8.546 1.00 95.94 186 GLU A CA 1
ATOM 1521 C C . GLU A 1 186 ? -17.267 -11.468 9.035 1.00 95.94 186 GLU A C 1
ATOM 1523 O O . GLU A 1 186 ? -17.633 -10.844 10.029 1.00 95.94 186 GLU A O 1
ATOM 1528 N N . SER A 1 187 ? -16.200 -11.088 8.324 1.00 94.81 187 SER A N 1
ATOM 1529 C CA . SER A 1 187 ? -15.394 -9.917 8.680 1.00 94.81 187 SER A CA 1
ATOM 1530 C C . SER A 1 187 ? -16.179 -8.611 8.528 1.00 94.81 187 SER A C 1
ATOM 1532 O O . SER A 1 187 ? -16.001 -7.690 9.326 1.00 94.81 187 SER A O 1
ATOM 1534 N N . ALA A 1 188 ? -17.064 -8.525 7.530 1.00 90.88 188 ALA A N 1
ATOM 1535 C CA . ALA A 1 188 ? -17.969 -7.395 7.362 1.00 90.88 188 ALA A CA 1
ATOM 1536 C C . ALA A 1 188 ? -18.997 -7.329 8.500 1.00 90.88 188 ALA A C 1
ATOM 1538 O O . ALA A 1 188 ? -19.206 -6.252 9.057 1.00 90.88 188 ALA A O 1
ATOM 1539 N N . HIS A 1 189 ? -19.580 -8.467 8.890 1.00 93.69 189 HIS A N 1
ATOM 1540 C CA . HIS A 1 189 ? -20.506 -8.538 10.022 1.00 93.69 189 HIS A CA 1
ATOM 1541 C C . HIS A 1 189 ? -19.843 -8.106 11.329 1.00 93.69 189 HIS A C 1
ATOM 1543 O O . HIS A 1 189 ? -20.370 -7.221 11.998 1.00 93.69 189 HIS A O 1
ATOM 1549 N N . LEU A 1 190 ? -18.654 -8.632 11.638 1.00 94.81 190 LEU A N 1
ATOM 1550 C CA . LEU A 1 190 ? -17.891 -8.242 12.826 1.00 94.81 190 LEU A CA 1
ATOM 1551 C C . LEU A 1 190 ? -17.608 -6.731 12.851 1.00 94.81 190 LEU A C 1
ATOM 1553 O O . LEU A 1 190 ? -17.722 -6.082 13.891 1.00 94.81 190 LEU A O 1
ATOM 1557 N N . PHE A 1 191 ? -17.252 -6.151 11.700 1.00 92.94 191 PHE A N 1
ATOM 1558 C CA . PHE A 1 191 ? -16.996 -4.716 11.598 1.00 92.94 191 PHE A CA 1
ATOM 1559 C C . PHE A 1 191 ? -18.258 -3.885 11.863 1.00 92.94 191 PHE A C 1
ATOM 1561 O O . PHE A 1 191 ? -18.196 -2.905 12.604 1.00 92.94 191 PHE A O 1
ATOM 1568 N N . VAL A 1 192 ? -19.399 -4.276 11.288 1.00 90.94 192 VAL A N 1
ATOM 1569 C CA . VAL A 1 192 ? -20.685 -3.587 11.486 1.00 90.94 192 VAL A CA 1
ATOM 1570 C C . VAL A 1 192 ? -21.183 -3.741 12.923 1.00 90.94 192 VAL A C 1
ATOM 1572 O O . VAL A 1 192 ? -21.698 -2.781 13.483 1.00 90.94 192 VAL A O 1
ATOM 1575 N N . GLU A 1 193 ? -20.996 -4.904 13.544 1.00 93.81 193 GLU A N 1
ATOM 1576 C CA . GLU A 1 193 ? -21.381 -5.148 14.936 1.00 93.81 193 GLU A CA 1
ATOM 1577 C C . GLU A 1 193 ? -20.603 -4.240 15.902 1.00 93.81 193 GLU A C 1
ATOM 1579 O O . GLU A 1 193 ? -21.192 -3.580 16.757 1.00 93.81 193 GLU A O 1
ATOM 1584 N N . LYS A 1 194 ? -19.277 -4.150 15.738 1.00 92.19 194 LYS A N 1
ATOM 1585 C CA . LYS A 1 194 ? -18.414 -3.334 16.608 1.00 92.19 194 LYS A CA 1
ATOM 1586 C C . LYS A 1 194 ? -18.508 -1.834 16.317 1.00 92.19 194 LYS A C 1
ATOM 1588 O O . LYS A 1 194 ? -18.380 -1.019 17.232 1.00 92.19 194 LYS A O 1
ATOM 1593 N N . TYR A 1 195 ? -18.699 -1.460 15.053 1.00 92.00 195 TYR A N 1
ATOM 1594 C CA . TYR A 1 195 ? -18.593 -0.079 14.577 1.00 92.00 195 TYR A CA 1
ATOM 1595 C C . TYR A 1 195 ? -19.799 0.345 13.733 1.00 92.00 195 TYR A C 1
ATOM 1597 O O . TYR A 1 195 ? -19.645 1.022 12.717 1.00 92.00 195 TYR A O 1
ATOM 1605 N N . SER A 1 196 ? -21.011 0.000 14.175 1.00 89.62 196 SER A N 1
ATOM 1606 C CA . SER A 1 196 ? -22.278 0.290 13.476 1.00 89.62 196 SER A CA 1
ATOM 1607 C C . SER A 1 196 ? -22.483 1.771 13.130 1.00 89.62 196 SER A C 1
ATOM 1609 O O . SER A 1 196 ? -23.108 2.111 12.128 1.00 89.62 196 SER A O 1
ATOM 1611 N N . TRP A 1 197 ? -21.914 2.668 13.934 1.00 88.44 197 TRP A N 1
ATOM 1612 C CA . TRP A 1 197 ? -21.966 4.120 13.762 1.00 88.44 197 TRP A CA 1
ATOM 1613 C C . TRP A 1 197 ? -20.966 4.669 12.731 1.00 88.44 197 TRP A C 1
ATOM 1615 O O . TRP A 1 197 ? -20.997 5.868 12.433 1.00 88.44 197 TRP A O 1
ATOM 1625 N N . TYR A 1 198 ? -20.058 3.844 12.199 1.00 87.06 198 TYR A N 1
ATOM 1626 C CA . TYR A 1 198 ? -19.047 4.240 11.222 1.00 87.06 198 TYR A CA 1
ATOM 1627 C C . TYR A 1 198 ? -19.366 3.650 9.846 1.00 87.06 198 TYR A C 1
ATOM 1629 O O . TYR A 1 198 ? -19.357 2.439 9.644 1.00 87.06 198 TYR A O 1
ATOM 1637 N N . CYS A 1 199 ? -19.605 4.520 8.863 1.00 82.44 199 CYS A N 1
ATOM 1638 C CA . CYS A 1 199 ? -19.881 4.079 7.502 1.00 82.44 199 CYS A CA 1
ATOM 1639 C C . CYS A 1 199 ? -18.616 3.509 6.847 1.00 82.44 199 CYS A C 1
ATOM 1641 O O . CYS A 1 199 ? -17.566 4.158 6.811 1.00 82.44 199 CYS A O 1
ATOM 1643 N N . MET A 1 200 ? -18.725 2.296 6.309 1.00 79.50 200 MET A N 1
ATOM 1644 C CA . MET A 1 200 ? -17.626 1.626 5.626 1.00 79.50 200 MET A CA 1
ATOM 1645 C C . MET A 1 200 ? -17.249 2.374 4.332 1.00 79.50 200 MET A C 1
ATOM 1647 O O . MET A 1 200 ? -18.113 2.627 3.491 1.00 79.50 200 MET A O 1
ATOM 1651 N N . PRO A 1 201 ? -15.963 2.709 4.121 1.00 83.31 201 PRO A N 1
ATOM 1652 C CA . PRO A 1 201 ? -15.504 3.317 2.878 1.00 83.31 201 PRO A CA 1
ATOM 1653 C C . PRO A 1 201 ? -15.789 2.445 1.642 1.00 83.31 201 PRO A C 1
ATOM 1655 O O . PRO A 1 201 ? -15.676 1.217 1.731 1.00 83.31 201 PRO A O 1
ATOM 1658 N N . PRO A 1 202 ? -16.034 3.049 0.460 1.00 76.62 202 PRO A N 1
ATOM 1659 C CA . PRO A 1 202 ? -16.371 2.313 -0.763 1.00 76.62 202 PRO A CA 1
ATOM 1660 C C . PRO A 1 202 ? -15.353 1.235 -1.150 1.00 76.62 202 PRO A C 1
ATOM 1662 O O . PRO A 1 202 ? -15.734 0.163 -1.604 1.00 76.62 202 PRO A O 1
ATOM 1665 N N . THR A 1 203 ? -14.055 1.481 -0.943 1.00 80.62 203 THR A N 1
ATOM 1666 C CA . THR A 1 203 ? -12.999 0.500 -1.247 1.00 80.62 203 THR A CA 1
ATOM 1667 C C . THR A 1 203 ? -13.089 -0.737 -0.357 1.00 80.62 203 THR A C 1
ATOM 1669 O O . THR A 1 203 ? -12.912 -1.847 -0.846 1.00 80.62 203 THR A O 1
ATOM 1672 N N . ILE A 1 204 ? -13.388 -0.565 0.933 1.00 86.19 204 ILE A N 1
ATOM 1673 C CA . ILE A 1 204 ? -13.523 -1.688 1.868 1.00 86.19 204 ILE A CA 1
ATOM 1674 C C . ILE A 1 204 ? -14.795 -2.461 1.549 1.00 86.19 204 ILE A C 1
ATOM 1676 O O . ILE A 1 204 ? -14.742 -3.680 1.449 1.00 86.19 204 ILE A O 1
ATOM 1680 N N . HIS A 1 205 ? -15.903 -1.763 1.293 1.00 78.19 205 HIS A N 1
ATOM 1681 C CA . HIS A 1 205 ? -17.144 -2.397 0.858 1.00 78.19 205 HIS A CA 1
ATOM 1682 C C . HIS A 1 205 ? -16.940 -3.205 -0.431 1.00 78.19 205 HIS A C 1
ATOM 1684 O O . HIS A 1 205 ? -17.313 -4.373 -0.499 1.00 78.19 205 HIS A O 1
ATOM 1690 N N . LYS A 1 206 ? -16.253 -2.622 -1.424 1.00 77.81 206 LYS A N 1
ATOM 1691 C CA . LYS A 1 206 ? -15.899 -3.304 -2.672 1.00 77.81 206 LYS A CA 1
ATOM 1692 C C . LYS A 1 206 ? -15.070 -4.562 -2.422 1.00 77.81 206 LYS A C 1
ATOM 1694 O O . LYS A 1 206 ? -15.325 -5.568 -3.064 1.00 77.81 206 LYS A O 1
ATOM 1699 N N . VAL A 1 207 ? -14.115 -4.533 -1.493 1.00 85.50 207 VAL A N 1
ATOM 1700 C CA . VAL A 1 207 ? -13.294 -5.708 -1.163 1.00 85.50 207 VAL A CA 1
ATOM 1701 C C . VAL A 1 207 ? -14.075 -6.762 -0.376 1.00 85.50 207 VAL A C 1
ATOM 1703 O O . VAL A 1 207 ? -13.967 -7.941 -0.686 1.00 85.50 207 VAL A O 1
ATOM 1706 N N . LEU A 1 208 ? -14.859 -6.372 0.629 1.00 85.38 208 LEU A N 1
ATOM 1707 C CA . LEU A 1 208 ? -15.534 -7.332 1.506 1.00 85.38 208 LEU A CA 1
ATOM 1708 C C . LEU A 1 208 ? -16.776 -7.958 0.860 1.00 85.38 208 LEU A C 1
ATOM 1710 O O . LEU A 1 208 ? -16.999 -9.156 1.013 1.00 85.38 208 LEU A O 1
ATOM 1714 N N . ILE A 1 209 ? -17.567 -7.158 0.138 1.00 80.44 209 ILE A N 1
ATOM 1715 C CA . ILE A 1 209 ? -18.842 -7.584 -0.454 1.00 80.44 209 ILE A CA 1
ATOM 1716 C C . ILE A 1 209 ? -18.660 -8.011 -1.909 1.00 80.44 209 ILE A C 1
ATOM 1718 O O . ILE A 1 209 ? -19.078 -9.099 -2.291 1.00 80.44 209 ILE A O 1
ATOM 1722 N N . HIS A 1 210 ? -18.007 -7.180 -2.726 1.00 76.50 210 HIS A N 1
ATOM 1723 C CA . HIS A 1 210 ? -17.820 -7.469 -4.154 1.00 76.50 210 HIS A CA 1
ATOM 1724 C C . HIS A 1 210 ? -16.512 -8.209 -4.465 1.00 76.50 210 HIS A C 1
ATOM 1726 O O . HIS A 1 210 ? -16.322 -8.645 -5.596 1.00 76.50 210 HIS A O 1
ATOM 1732 N N . GLY A 1 211 ? -15.617 -8.384 -3.486 1.00 79.94 211 GLY A N 1
ATOM 1733 C CA . GLY A 1 211 ? -14.323 -9.040 -3.673 1.00 79.94 211 GLY A CA 1
ATOM 1734 C C . GLY A 1 211 ? -14.425 -10.435 -4.288 1.00 79.94 211 GLY A C 1
ATOM 1735 O O . GLY A 1 211 ? -13.734 -10.668 -5.276 1.00 79.94 211 GLY A O 1
ATOM 1736 N N . PRO A 1 212 ? -15.297 -11.333 -3.783 1.00 83.62 212 PRO A N 1
ATOM 1737 C CA . PRO A 1 212 ? -15.488 -12.660 -4.366 1.00 83.62 212 PRO A CA 1
ATOM 1738 C C . PRO A 1 212 ? -15.896 -12.606 -5.845 1.00 83.62 212 PRO A C 1
ATOM 1740 O O . PRO A 1 212 ? -15.234 -13.213 -6.677 1.00 83.62 212 PRO A O 1
ATOM 1743 N N . ILE A 1 213 ? -16.897 -11.790 -6.193 1.00 75.06 213 ILE A N 1
ATOM 1744 C CA . ILE A 1 213 ? -17.372 -11.623 -7.580 1.00 75.06 213 ILE A CA 1
ATOM 1745 C C . ILE A 1 213 ? -16.237 -11.124 -8.486 1.00 75.06 213 ILE A C 1
ATOM 1747 O O . ILE A 1 213 ? -16.089 -11.545 -9.631 1.00 75.06 213 ILE A O 1
ATOM 1751 N N . ILE A 1 214 ? -15.396 -10.223 -7.976 1.00 75.06 214 ILE A N 1
ATOM 1752 C CA . ILE A 1 214 ? -14.258 -9.703 -8.739 1.00 75.06 214 ILE A CA 1
ATOM 1753 C C . ILE A 1 214 ? -13.176 -10.773 -8.924 1.00 75.06 214 ILE A C 1
ATOM 1755 O O . ILE A 1 214 ? -12.566 -10.828 -9.984 1.00 75.06 214 ILE A O 1
ATOM 1759 N N . ILE A 1 215 ? -12.931 -11.623 -7.924 1.00 82.31 215 ILE A N 1
ATOM 1760 C CA . ILE A 1 215 ? -11.992 -12.749 -8.046 1.00 82.31 215 ILE A CA 1
ATOM 1761 C C . ILE A 1 215 ? -12.512 -13.770 -9.062 1.00 82.31 215 ILE A C 1
ATOM 1763 O O . ILE A 1 215 ? -11.728 -14.275 -9.854 1.00 82.31 215 ILE A O 1
ATOM 1767 N N . GLU A 1 216 ? -13.815 -14.046 -9.055 1.00 79.06 216 GLU A N 1
ATOM 1768 C CA . GLU A 1 216 ? -14.467 -14.975 -9.982 1.00 79.06 216 GLU A CA 1
ATOM 1769 C C . GLU A 1 216 ? -14.426 -14.483 -11.435 1.00 79.06 216 GLU A C 1
ATOM 1771 O O . GLU A 1 216 ? -14.184 -15.261 -12.352 1.00 79.06 216 GLU A O 1
ATOM 1776 N N . THR A 1 217 ? -14.630 -13.181 -11.648 1.00 70.50 217 THR A N 1
ATOM 1777 C CA . THR A 1 217 ? -14.624 -12.567 -12.988 1.00 70.50 217 THR A CA 1
ATOM 1778 C C . THR A 1 217 ? -13.225 -12.241 -13.512 1.00 70.50 217 THR A C 1
ATOM 1780 O O . THR A 1 217 ? -13.058 -12.008 -14.711 1.00 70.50 217 THR A O 1
ATOM 1783 N N . ALA A 1 218 ? -12.211 -12.199 -12.646 1.00 69.00 218 ALA A N 1
ATOM 1784 C CA . ALA A 1 218 ? -10.846 -11.894 -13.046 1.00 69.00 218 ALA A CA 1
ATOM 1785 C C . ALA A 1 218 ? -10.194 -13.083 -13.767 1.00 69.00 218 ALA A C 1
ATOM 1787 O O . ALA A 1 218 ? -10.145 -14.196 -13.253 1.00 69.00 218 ALA A O 1
ATOM 1788 N N . LEU A 1 219 ? -9.606 -12.817 -14.937 1.00 71.31 219 LEU A N 1
ATOM 1789 C CA . LEU A 1 219 ? -8.878 -13.823 -15.721 1.00 71.31 219 LEU A CA 1
ATOM 1790 C C . LEU A 1 219 ? -7.616 -14.337 -15.004 1.00 71.31 219 LEU A C 1
ATOM 1792 O O . LEU A 1 219 ? -7.217 -15.485 -15.181 1.00 71.31 219 LEU A O 1
ATOM 1796 N N . LEU A 1 220 ? -6.971 -13.473 -14.217 1.00 72.06 220 LEU A N 1
ATOM 1797 C CA . LEU A 1 220 ? -5.733 -13.759 -13.496 1.00 72.06 220 LEU A CA 1
ATOM 1798 C C . LEU A 1 220 ? -5.894 -13.446 -12.003 1.00 72.06 220 LEU A C 1
ATOM 1800 O O . LEU A 1 220 ? -6.672 -12.555 -11.645 1.00 72.06 220 LEU A O 1
ATOM 1804 N N . PRO A 1 221 ? -5.117 -14.106 -11.120 1.00 78.69 221 PRO A N 1
ATOM 1805 C CA . PRO A 1 221 ? -5.062 -13.747 -9.710 1.00 78.69 221 PRO A CA 1
ATOM 1806 C C . PRO A 1 221 ? -4.817 -12.248 -9.513 1.00 78.69 221 PRO A C 1
ATOM 1808 O O . PRO A 1 221 ? -3.908 -11.672 -10.111 1.00 78.69 221 PRO A O 1
ATOM 1811 N N . ILE A 1 222 ? -5.589 -11.619 -8.626 1.00 76.12 222 ILE A N 1
ATOM 1812 C CA . ILE A 1 222 ? -5.585 -10.158 -8.435 1.00 76.12 222 ILE A CA 1
ATOM 1813 C C . ILE A 1 222 ? -4.183 -9.617 -8.110 1.00 76.12 222 ILE A C 1
ATOM 1815 O O . ILE A 1 222 ? -3.806 -8.557 -8.606 1.00 76.12 222 ILE A O 1
ATOM 1819 N N . GLY A 1 223 ? -3.370 -10.353 -7.346 1.00 75.62 223 GLY A N 1
ATOM 1820 C CA . GLY A 1 223 ? -1.993 -9.955 -7.046 1.00 75.62 223 GLY A CA 1
ATOM 1821 C C . GLY A 1 223 ? -1.066 -9.890 -8.268 1.00 75.62 223 GLY A C 1
ATOM 1822 O O . GLY A 1 223 ? -0.031 -9.228 -8.201 1.00 75.62 223 GLY A O 1
ATOM 1823 N N . GLN A 1 224 ? -1.412 -10.550 -9.379 1.00 73.00 224 GLN A N 1
ATOM 1824 C CA . GLN A 1 224 ? -0.701 -10.432 -10.658 1.00 73.00 224 GLN A CA 1
ATOM 1825 C C . GLN A 1 224 ? -1.128 -9.182 -11.440 1.00 73.00 224 GLN A C 1
ATOM 1827 O O . GLN A 1 224 ? -0.300 -8.582 -12.116 1.00 73.00 224 GLN A O 1
ATOM 1832 N N . LEU A 1 225 ? -2.377 -8.736 -11.281 1.00 69.69 225 LEU A N 1
ATOM 1833 C CA . LEU A 1 225 ? -2.939 -7.530 -11.909 1.00 69.69 225 LEU A CA 1
ATOM 1834 C C . LEU A 1 225 ? -2.622 -6.237 -11.125 1.00 69.69 225 LEU A C 1
ATOM 1836 O O . LEU A 1 225 ? -3.342 -5.243 -11.217 1.00 69.69 225 LEU A O 1
ATOM 1840 N N . SER A 1 226 ? -1.572 -6.257 -10.302 1.00 72.81 226 SER A N 1
ATOM 1841 C CA . SER A 1 226 ? -1.239 -5.181 -9.370 1.00 72.81 226 SER A CA 1
ATOM 1842 C C . SER A 1 226 ? -0.515 -4.008 -10.040 1.00 72.81 226 SER A C 1
ATOM 1844 O O . SER A 1 226 ? 0.456 -4.189 -10.773 1.00 72.81 226 SER A O 1
ATOM 1846 N N . GLU A 1 227 ? -0.901 -2.781 -9.683 1.00 71.88 227 GLU A N 1
ATOM 1847 C CA . GLU A 1 227 ? -0.220 -1.549 -10.110 1.00 71.88 227 GLU A CA 1
ATOM 1848 C C . GLU A 1 227 ? 1.157 -1.340 -9.453 1.00 71.88 227 GLU A C 1
ATOM 1850 O O . GLU A 1 227 ? 1.924 -0.485 -9.894 1.00 71.88 227 GLU A O 1
ATOM 1855 N N . GLU A 1 228 ? 1.501 -2.112 -8.412 1.00 71.94 228 GLU A N 1
ATOM 1856 C CA . GLU A 1 228 ? 2.772 -1.961 -7.688 1.00 71.94 228 GLU A CA 1
ATOM 1857 C C . GLU A 1 228 ? 3.979 -2.102 -8.620 1.00 71.94 228 GLU A C 1
ATOM 1859 O O . GLU A 1 228 ? 4.981 -1.403 -8.456 1.00 71.94 228 GLU A O 1
ATOM 1864 N N . ALA A 1 229 ? 3.875 -2.981 -9.621 1.00 74.19 229 ALA A N 1
ATOM 1865 C CA . ALA A 1 229 ? 4.911 -3.163 -10.630 1.00 74.19 229 ALA A CA 1
ATOM 1866 C C . ALA A 1 229 ? 5.097 -1.895 -11.480 1.00 74.19 229 ALA A C 1
ATOM 1868 O O . ALA A 1 229 ? 6.227 -1.454 -11.707 1.00 74.19 229 ALA A O 1
ATOM 1869 N N . GLN A 1 230 ? 3.994 -1.265 -11.891 1.00 74.25 230 GLN A N 1
ATOM 1870 C CA . GLN A 1 230 ? 4.026 -0.028 -12.666 1.00 74.25 230 GLN A CA 1
ATOM 1871 C C . GLN A 1 230 ? 4.550 1.147 -11.828 1.00 74.25 230 GLN A C 1
ATOM 1873 O O . GLN A 1 230 ? 5.394 1.910 -12.297 1.00 74.25 230 GLN A O 1
ATOM 1878 N N . GLU A 1 231 ? 4.131 1.279 -10.567 1.00 71.94 231 GLU A N 1
ATOM 1879 C CA . GLU A 1 231 ? 4.652 2.327 -9.685 1.00 71.94 231 GLU A CA 1
ATOM 1880 C C . GLU A 1 231 ? 6.143 2.146 -9.374 1.00 71.94 231 GLU A C 1
ATOM 1882 O O . GLU A 1 231 ? 6.896 3.125 -9.335 1.00 71.94 231 GLU A O 1
ATOM 1887 N N . ALA A 1 232 ? 6.609 0.905 -9.202 1.00 78.75 232 ALA A N 1
ATOM 1888 C CA . ALA A 1 232 ? 8.027 0.613 -9.014 1.00 78.75 232 ALA A CA 1
ATOM 1889 C C . ALA A 1 232 ? 8.866 1.038 -10.233 1.00 78.75 232 ALA A C 1
ATOM 1891 O O . ALA A 1 232 ? 9.985 1.543 -10.066 1.00 78.75 232 ALA A O 1
ATOM 1892 N N . ASN A 1 233 ? 8.310 0.932 -11.445 1.00 81.81 233 ASN A N 1
ATOM 1893 C CA . ASN A 1 233 ? 8.970 1.388 -12.669 1.00 81.81 233 ASN A CA 1
ATOM 1894 C C . ASN A 1 233 ? 9.231 2.902 -12.680 1.00 81.81 233 ASN A C 1
ATOM 1896 O O . ASN A 1 233 ? 10.228 3.332 -13.260 1.00 81.81 233 ASN A O 1
ATOM 1900 N N . ASN A 1 234 ? 8.467 3.719 -11.943 1.00 82.19 234 ASN A N 1
ATOM 1901 C CA . ASN A 1 234 ? 8.761 5.154 -11.802 1.00 82.19 234 ASN A CA 1
ATOM 1902 C C . ASN A 1 234 ? 10.131 5.420 -11.159 1.00 82.19 234 ASN A C 1
ATOM 1904 O O . ASN A 1 234 ? 10.801 6.408 -11.478 1.00 82.19 234 ASN A O 1
ATOM 1908 N N . LYS A 1 235 ? 10.587 4.535 -10.264 1.00 82.31 235 LYS A N 1
ATOM 1909 C CA . LYS A 1 235 ? 11.933 4.619 -9.680 1.00 82.31 235 LYS A CA 1
ATOM 1910 C C . LYS A 1 235 ? 13.007 4.312 -10.725 1.00 82.31 235 LYS A C 1
ATOM 1912 O O . LYS A 1 235 ? 14.041 4.982 -10.750 1.00 82.31 235 LYS A O 1
ATOM 1917 N N . MET A 1 236 ? 12.749 3.337 -11.597 1.00 82.31 236 MET A N 1
ATOM 1918 C CA . MET A 1 236 ? 13.649 2.989 -12.698 1.00 82.31 236 MET A CA 1
ATOM 1919 C C . MET A 1 236 ? 13.714 4.105 -13.738 1.00 82.31 236 MET A C 1
ATOM 1921 O O . MET A 1 236 ? 14.813 4.487 -14.123 1.00 82.31 236 MET A O 1
ATOM 1925 N N . LEU A 1 237 ? 12.583 4.722 -14.090 1.00 84.69 237 LEU A N 1
ATOM 1926 C CA . LEU A 1 237 ? 12.515 5.881 -14.987 1.00 84.69 237 LEU A CA 1
ATOM 1927 C C . LEU A 1 237 ? 13.421 7.032 -14.533 1.00 84.69 237 LEU A C 1
ATOM 1929 O O . LEU A 1 237 ? 14.224 7.539 -15.318 1.00 84.69 237 LEU A O 1
ATOM 1933 N N . LYS A 1 238 ? 13.344 7.415 -13.250 1.00 85.69 238 LYS A N 1
ATOM 1934 C CA . LYS A 1 238 ? 14.207 8.462 -12.673 1.00 85.69 238 LYS A CA 1
ATOM 1935 C C . LYS A 1 238 ? 15.687 8.101 -12.810 1.00 85.69 238 LYS A C 1
ATOM 1937 O O . LYS A 1 238 ? 16.479 8.902 -13.302 1.00 85.69 238 LYS A O 1
ATOM 1942 N N . LYS A 1 239 ? 16.041 6.857 -12.476 1.00 85.50 239 LYS A N 1
ATOM 1943 C CA . LYS A 1 239 ? 17.411 6.346 -12.594 1.00 85.50 239 LYS A CA 1
ATOM 1944 C C . LYS A 1 239 ? 17.902 6.295 -14.049 1.00 85.50 239 LYS A C 1
ATOM 1946 O O . LYS A 1 239 ? 19.044 6.668 -14.321 1.00 85.50 239 LYS A O 1
ATOM 1951 N N . TYR A 1 240 ? 17.061 5.855 -14.985 1.00 87.94 240 TYR A N 1
ATOM 1952 C CA . TYR A 1 240 ? 17.366 5.792 -16.419 1.00 87.94 240 TYR A CA 1
ATOM 1953 C C . TYR A 1 240 ? 17.619 7.177 -16.996 1.00 87.94 240 TYR A C 1
ATOM 1955 O O . TYR A 1 240 ? 18.626 7.380 -17.676 1.00 87.94 240 TYR A O 1
ATOM 1963 N N . ARG A 1 241 ? 16.787 8.153 -16.625 1.00 86.06 241 ARG A N 1
ATOM 1964 C CA . ARG A 1 241 ? 16.987 9.552 -16.994 1.00 86.06 241 ARG A CA 1
ATOM 1965 C C . ARG A 1 241 ? 18.310 10.106 -16.463 1.00 86.06 241 ARG A C 1
ATOM 1967 O O . ARG A 1 241 ? 19.048 10.731 -17.217 1.00 86.06 241 ARG A O 1
ATOM 1974 N N . GLU A 1 242 ? 18.635 9.884 -15.194 1.00 87.06 242 GLU A N 1
ATOM 1975 C CA . GLU A 1 242 ? 19.826 10.481 -14.574 1.00 87.06 242 GLU A CA 1
ATOM 1976 C C . GLU A 1 242 ? 21.146 9.902 -15.097 1.00 87.06 242 GLU A C 1
ATOM 1978 O O . GLU A 1 242 ? 22.065 10.677 -15.386 1.00 87.06 242 GLU A O 1
ATOM 1983 N N . GLY A 1 243 ? 21.229 8.569 -15.206 1.00 83.62 243 GLY A N 1
ATOM 1984 C CA . GLY A 1 243 ? 22.489 7.847 -15.415 1.00 83.62 243 GLY A CA 1
ATOM 1985 C C . GLY A 1 243 ? 22.661 7.152 -16.767 1.00 83.62 243 GLY A C 1
ATOM 1986 O O . GLY A 1 243 ? 23.771 6.719 -17.073 1.00 83.62 243 GLY A O 1
ATOM 1987 N N . TYR A 1 244 ? 21.604 7.016 -17.575 1.00 83.88 244 TYR A N 1
ATOM 1988 C CA . TYR A 1 244 ? 21.646 6.205 -18.804 1.00 83.88 244 TYR A CA 1
ATOM 1989 C C . TYR A 1 244 ? 21.121 6.916 -20.054 1.00 83.88 244 TYR A C 1
ATOM 1991 O O . TYR A 1 244 ? 21.153 6.313 -21.125 1.00 83.88 244 TYR A O 1
ATOM 1999 N N . SER A 1 245 ? 20.686 8.173 -19.937 1.00 87.50 245 SER A N 1
ATOM 2000 C CA . SER A 1 245 ? 20.228 8.987 -21.066 1.00 87.50 245 SER A CA 1
ATOM 2001 C C . SER A 1 245 ? 21.304 9.960 -21.557 1.00 87.50 245 SER A C 1
ATOM 2003 O O . SER A 1 245 ? 22.119 10.472 -20.780 1.00 87.50 245 SER A O 1
ATOM 2005 N N . ARG A 1 246 ? 21.310 10.235 -22.863 1.00 85.81 246 ARG A N 1
ATOM 2006 C CA . ARG A 1 246 ? 22.123 11.287 -23.480 1.00 85.81 246 ARG A CA 1
ATOM 2007 C C . ARG A 1 246 ? 21.472 12.648 -23.237 1.00 85.81 246 ARG A C 1
ATOM 2009 O O . ARG A 1 246 ? 20.438 12.964 -23.817 1.00 85.81 246 ARG A O 1
ATOM 2016 N N . LYS A 1 247 ? 22.129 13.499 -22.445 1.00 87.19 247 LYS A N 1
ATOM 2017 C CA . LYS A 1 247 ? 21.665 14.857 -22.094 1.00 87.19 247 LYS A CA 1
ATOM 2018 C C . LYS A 1 247 ? 22.035 15.895 -23.164 1.00 87.19 247 LYS A C 1
ATOM 2020 O O . LYS A 1 247 ? 22.623 16.922 -22.851 1.00 87.19 247 LYS A O 1
ATOM 2025 N N . ILE A 1 248 ? 21.754 15.575 -24.427 1.00 86.50 248 ILE A N 1
ATOM 2026 C CA . ILE A 1 248 ? 22.074 16.423 -25.592 1.00 86.50 248 ILE A CA 1
ATOM 2027 C C . ILE A 1 248 ? 20.822 17.178 -26.056 1.00 86.50 248 ILE A C 1
ATOM 2029 O O . ILE A 1 248 ? 20.887 18.367 -26.338 1.00 86.50 248 ILE A O 1
ATOM 2033 N N . SER A 1 249 ? 19.671 16.503 -26.085 1.00 87.19 249 SER A N 1
ATOM 2034 C CA . SER A 1 249 ? 18.357 17.105 -26.324 1.00 87.19 249 SER A CA 1
ATOM 2035 C C . SER A 1 249 ? 17.275 16.336 -25.562 1.00 87.19 249 SER A C 1
ATOM 2037 O O . SER A 1 249 ? 17.501 15.210 -25.097 1.00 87.19 249 SER A O 1
ATOM 2039 N N . ARG A 1 250 ? 16.091 16.942 -25.416 1.00 83.00 250 ARG A N 1
ATOM 2040 C CA . ARG A 1 250 ? 14.943 16.303 -24.753 1.00 83.00 250 ARG A CA 1
ATOM 2041 C C . ARG A 1 250 ? 14.458 15.078 -25.529 1.00 83.00 250 ARG A C 1
ATOM 2043 O O . ARG A 1 250 ? 14.270 14.033 -24.914 1.00 83.00 250 ARG A O 1
ATOM 2050 N N . ASP A 1 251 ? 14.411 15.161 -26.857 1.00 83.31 251 ASP A N 1
ATOM 2051 C CA . ASP A 1 251 ? 14.083 14.026 -27.733 1.00 83.31 251 ASP A CA 1
ATOM 2052 C C . ASP A 1 251 ? 15.000 12.832 -27.503 1.00 83.31 251 ASP A C 1
ATOM 2054 O O . ASP A 1 251 ? 14.546 11.713 -27.279 1.00 83.31 251 ASP A O 1
ATOM 2058 N N . LYS A 1 252 ? 16.318 13.067 -27.493 1.00 84.56 252 LYS A N 1
ATOM 2059 C CA . LYS A 1 252 ? 17.298 11.992 -27.299 1.00 84.56 252 LYS A CA 1
ATOM 2060 C C . LYS A 1 252 ? 17.253 11.409 -25.894 1.00 84.56 252 LYS A C 1
ATOM 2062 O O . LYS A 1 252 ? 17.503 10.219 -25.722 1.00 84.5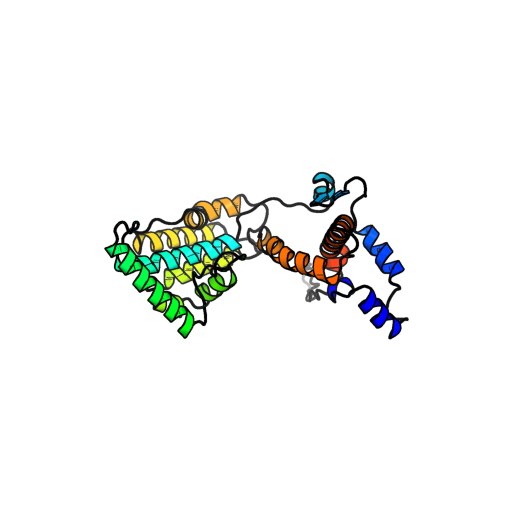6 252 LYS A O 1
ATOM 2067 N N . THR A 1 253 ? 16.874 12.219 -24.908 1.00 86.12 253 THR A N 1
ATOM 2068 C CA . THR A 1 253 ? 16.628 11.748 -23.544 1.00 86.12 253 THR A CA 1
ATOM 2069 C C . THR A 1 253 ? 15.427 10.799 -23.503 1.00 86.12 253 THR A C 1
ATOM 2071 O O . THR A 1 253 ? 15.531 9.720 -22.923 1.00 86.12 253 THR A O 1
ATOM 2074 N N . ASN A 1 254 ? 14.314 11.171 -24.141 1.00 85.12 254 ASN A N 1
ATOM 2075 C CA . ASN A 1 254 ? 13.093 10.363 -24.191 1.00 85.12 254 ASN A CA 1
ATOM 2076 C C . ASN A 1 254 ? 13.303 9.059 -24.983 1.00 85.12 254 ASN A C 1
ATOM 2078 O O . ASN A 1 254 ? 12.908 7.990 -24.516 1.00 85.12 254 ASN A O 1
ATOM 2082 N N . GLU A 1 255 ? 14.010 9.132 -26.116 1.00 85.38 255 GLU A N 1
ATOM 2083 C CA . GLU A 1 255 ? 14.412 7.973 -26.927 1.00 85.38 255 GLU A CA 1
ATOM 2084 C C . GLU A 1 255 ? 15.228 6.968 -26.095 1.00 85.38 255 GLU A C 1
ATOM 2086 O O . GLU A 1 255 ? 14.943 5.771 -26.091 1.00 85.38 255 GLU A O 1
ATOM 2091 N N . ASP A 1 256 ? 16.220 7.443 -25.336 1.00 85.69 256 ASP A N 1
ATOM 2092 C CA . ASP A 1 256 ? 17.066 6.578 -24.508 1.00 85.69 256 ASP A CA 1
ATOM 2093 C C . ASP A 1 256 ? 16.312 5.948 -23.333 1.00 85.69 256 ASP A C 1
ATOM 2095 O O . ASP A 1 256 ? 16.569 4.790 -22.987 1.00 85.69 256 ASP A O 1
ATOM 2099 N N . ILE A 1 257 ? 15.392 6.694 -22.713 1.00 86.00 257 ILE A N 1
ATOM 2100 C CA . ILE A 1 257 ? 14.579 6.198 -21.599 1.00 86.00 257 ILE A CA 1
ATOM 2101 C C . ILE A 1 257 ? 13.685 5.051 -22.069 1.00 86.00 257 ILE A C 1
ATOM 2103 O O . ILE A 1 257 ? 13.687 4.002 -21.426 1.00 86.00 257 ILE A O 1
ATOM 2107 N N . ILE A 1 258 ? 12.970 5.207 -23.188 1.00 83.25 258 ILE A N 1
ATOM 2108 C CA . ILE A 1 258 ? 12.069 4.152 -23.666 1.00 83.25 258 ILE A CA 1
ATOM 2109 C C . ILE A 1 258 ? 12.834 2.940 -24.172 1.00 83.25 258 ILE A C 1
ATOM 2111 O O . ILE A 1 258 ? 12.521 1.825 -23.765 1.00 83.25 258 ILE A O 1
ATOM 2115 N N . ASN A 1 259 ? 13.888 3.136 -24.962 1.00 84.88 259 ASN A N 1
ATOM 2116 C CA . ASN A 1 259 ? 14.741 2.029 -25.387 1.00 84.88 259 ASN A CA 1
ATOM 2117 C C . ASN A 1 259 ? 15.242 1.223 -24.179 1.00 84.88 259 ASN A C 1
ATOM 2119 O O . ASN A 1 259 ? 15.258 -0.007 -24.189 1.00 84.88 259 ASN A O 1
ATOM 2123 N N . ARG A 1 260 ? 15.614 1.904 -23.087 1.00 84.25 260 ARG A N 1
ATOM 2124 C CA . ARG A 1 260 ? 16.052 1.226 -21.866 1.00 84.25 260 ARG A CA 1
ATOM 2125 C C . ARG A 1 260 ? 14.919 0.489 -21.149 1.00 84.25 260 ARG A C 1
ATOM 2127 O O . ARG A 1 260 ? 15.193 -0.587 -20.621 1.00 84.25 260 ARG A O 1
ATOM 2134 N N . LEU A 1 261 ? 13.702 1.034 -21.132 1.00 83.25 261 LEU A N 1
ATOM 2135 C CA . LEU A 1 261 ? 12.522 0.358 -20.580 1.00 83.25 261 LEU A CA 1
ATOM 2136 C C . LEU A 1 261 ? 12.200 -0.921 -21.353 1.00 83.25 261 LEU A C 1
ATOM 2138 O O . LEU A 1 261 ? 12.013 -1.963 -20.727 1.00 83.25 261 LEU A O 1
ATOM 2142 N N . LEU A 1 262 ? 12.220 -0.859 -22.686 1.00 81.38 262 LEU A N 1
ATOM 2143 C CA . LEU A 1 262 ? 11.985 -2.005 -23.566 1.00 81.38 262 LEU A CA 1
ATOM 2144 C C . LEU A 1 262 ? 13.009 -3.114 -23.303 1.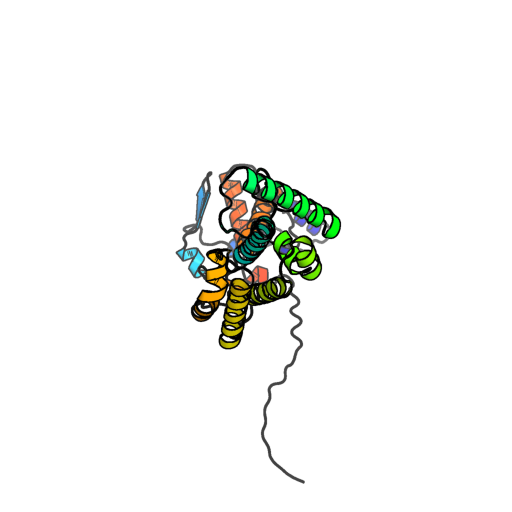00 81.38 262 LEU A C 1
ATOM 2146 O O . LEU A 1 262 ? 12.633 -4.223 -22.954 1.00 81.38 262 LEU A O 1
ATOM 2150 N N . ILE A 1 263 ? 14.307 -2.787 -23.271 1.00 79.38 263 ILE A N 1
ATOM 2151 C CA . ILE A 1 263 ? 15.362 -3.761 -22.921 1.00 79.38 263 ILE A CA 1
ATOM 2152 C C . ILE A 1 263 ? 15.161 -4.367 -21.525 1.00 79.38 263 ILE A C 1
ATOM 2154 O O . ILE A 1 263 ? 15.489 -5.528 -21.298 1.00 79.38 263 ILE A O 1
ATOM 2158 N N . SER A 1 264 ? 14.709 -3.571 -20.550 1.00 79.38 264 SER A N 1
ATOM 2159 C CA . SER A 1 264 ? 14.515 -4.053 -19.176 1.00 79.38 264 SER A CA 1
ATOM 2160 C C . SER A 1 264 ? 13.265 -4.911 -18.987 1.00 79.38 264 SER A C 1
ATOM 2162 O O . SER A 1 264 ? 13.177 -5.606 -17.981 1.00 79.38 264 SER A O 1
ATOM 2164 N N . SER A 1 265 ? 12.314 -4.829 -19.918 1.00 74.62 265 SER A N 1
ATOM 2165 C CA . SER A 1 265 ? 11.059 -5.588 -19.911 1.00 74.62 265 SER A CA 1
ATOM 2166 C C . SER A 1 265 ? 11.043 -6.721 -20.940 1.00 74.62 265 SER A C 1
ATOM 2168 O O . SER A 1 265 ? 10.115 -7.523 -20.932 1.00 74.62 265 SER A O 1
ATOM 2170 N N . ASP A 1 266 ? 12.084 -6.824 -21.770 1.00 74.19 266 ASP A N 1
ATOM 2171 C CA . ASP A 1 266 ? 12.227 -7.849 -22.796 1.00 74.19 266 ASP A CA 1
ATOM 2172 C C . ASP A 1 266 ? 12.298 -9.265 -22.176 1.00 74.19 266 ASP A C 1
ATOM 2174 O O . ASP A 1 266 ? 13.217 -9.544 -21.383 1.00 74.19 266 ASP A O 1
ATOM 2178 N N . PRO A 1 267 ? 11.343 -10.167 -22.479 1.00 70.38 267 PRO A N 1
ATOM 2179 C CA . PRO A 1 267 ? 11.258 -11.481 -21.846 1.00 70.38 267 PRO A CA 1
ATOM 2180 C C . PRO A 1 267 ? 12.524 -12.342 -21.994 1.00 70.38 267 PRO A C 1
ATOM 2182 O O . PRO A 1 267 ? 13.022 -12.801 -20.966 1.00 70.38 267 PRO A O 1
ATOM 2185 N N . PRO A 1 268 ? 13.137 -12.524 -23.183 1.00 68.88 268 PRO A N 1
ATOM 2186 C CA . PRO A 1 268 ? 14.339 -13.345 -23.340 1.00 68.88 268 PRO A CA 1
ATOM 2187 C C . PRO A 1 268 ? 15.533 -12.820 -22.541 1.00 68.88 268 PRO A C 1
ATOM 2189 O O . PRO A 1 268 ? 16.302 -13.607 -21.985 1.00 68.88 268 PRO A O 1
ATOM 2192 N N . ILE A 1 269 ? 15.694 -11.496 -22.435 1.00 68.12 269 ILE A N 1
ATOM 2193 C CA . ILE A 1 269 ? 16.728 -10.904 -21.581 1.00 68.12 269 ILE A CA 1
ATOM 2194 C C . ILE A 1 269 ? 16.412 -11.204 -20.121 1.00 68.12 269 ILE A C 1
ATOM 2196 O O . ILE A 1 269 ? 17.294 -11.675 -19.407 1.00 68.12 269 ILE A O 1
ATOM 2200 N N . THR A 1 270 ? 15.172 -10.967 -19.694 1.00 63.28 270 THR A N 1
ATOM 2201 C CA . THR A 1 270 ? 14.731 -11.081 -18.299 1.00 63.28 270 THR A CA 1
ATOM 2202 C C . THR A 1 270 ? 14.792 -12.521 -17.786 1.00 63.28 270 THR A C 1
ATOM 2204 O O . THR A 1 270 ? 15.260 -12.747 -16.673 1.00 63.28 270 THR A O 1
ATOM 2207 N N . THR A 1 271 ? 14.407 -13.503 -18.605 1.00 59.97 271 THR A N 1
ATOM 2208 C CA . THR A 1 271 ? 14.450 -14.939 -18.281 1.00 59.97 271 THR A CA 1
ATOM 2209 C C . THR A 1 271 ? 15.882 -15.469 -18.147 1.00 59.97 271 THR A C 1
ATOM 2211 O O . THR A 1 271 ? 16.124 -16.376 -17.355 1.00 59.97 271 THR A O 1
ATOM 2214 N N . ASN A 1 272 ? 16.843 -14.883 -18.871 1.00 58.88 272 ASN A N 1
ATOM 2215 C CA . ASN A 1 272 ? 18.265 -15.244 -18.806 1.00 58.88 272 ASN A CA 1
ATOM 2216 C C . ASN A 1 272 ? 19.062 -14.458 -17.744 1.00 58.88 272 ASN A C 1
ATOM 2218 O O . ASN A 1 272 ? 20.238 -14.753 -17.508 1.00 58.88 272 ASN A O 1
ATOM 2222 N N . LEU A 1 273 ? 18.467 -13.448 -17.097 1.00 55.41 273 LEU A N 1
ATOM 2223 C CA . LEU A 1 273 ? 19.021 -12.892 -15.860 1.00 55.41 273 LEU A CA 1
ATOM 2224 C C . LEU A 1 273 ? 18.857 -13.959 -14.776 1.00 55.41 273 LEU A C 1
ATOM 2226 O O . LEU A 1 273 ? 17.782 -14.534 -14.673 1.00 55.41 273 LEU A O 1
ATOM 2230 N N . ASN A 1 274 ? 19.912 -14.252 -14.008 1.00 44.00 274 ASN A N 1
ATOM 2231 C CA . ASN A 1 274 ? 20.002 -15.396 -13.091 1.00 44.00 274 ASN A CA 1
ATOM 2232 C C . ASN A 1 274 ? 18.910 -15.410 -11.997 1.00 44.00 274 ASN A C 1
ATOM 2234 O O . ASN A 1 274 ? 19.188 -15.212 -10.815 1.00 44.00 274 ASN A O 1
ATOM 2238 N N . TYR A 1 275 ? 17.680 -15.763 -12.348 1.00 39.53 275 TYR A N 1
ATOM 2239 C CA . TYR A 1 275 ? 16.807 -16.485 -11.452 1.00 39.53 275 TYR A CA 1
ATOM 2240 C C . TYR A 1 275 ? 17.272 -17.932 -11.520 1.00 39.53 275 TYR A C 1
ATOM 2242 O O . TYR A 1 275 ? 16.848 -18.704 -12.375 1.00 39.53 275 TYR A O 1
ATOM 2250 N N . LYS A 1 276 ? 18.158 -18.319 -10.594 1.00 32.28 276 LYS A N 1
ATOM 2251 C CA . LYS A 1 276 ? 18.199 -19.717 -10.164 1.00 32.28 276 LYS A CA 1
ATOM 2252 C C . LYS A 1 276 ? 16.822 -20.027 -9.577 1.00 32.28 276 LYS A C 1
ATOM 2254 O O . LYS A 1 276 ? 16.621 -19.943 -8.370 1.00 32.28 276 LYS A O 1
ATOM 2259 N N . ILE A 1 277 ? 15.861 -20.363 -10.431 1.00 32.72 277 ILE A N 1
ATOM 2260 C CA . ILE A 1 277 ? 14.766 -21.223 -10.024 1.00 32.72 277 ILE A CA 1
ATOM 2261 C C . ILE A 1 277 ? 15.473 -22.543 -9.751 1.00 32.72 277 ILE A C 1
ATOM 2263 O O . ILE A 1 277 ? 15.890 -23.237 -10.676 1.00 32.72 277 ILE A O 1
ATOM 2267 N N . SER A 1 278 ? 15.713 -22.853 -8.477 1.00 27.42 278 SER A N 1
ATOM 2268 C CA . SER A 1 278 ? 16.024 -24.220 -8.092 1.00 27.42 278 SER A CA 1
ATOM 2269 C C . SER A 1 278 ? 14.761 -25.029 -8.362 1.00 27.42 278 SER A C 1
ATOM 2271 O O . SER A 1 278 ? 13.925 -25.223 -7.480 1.00 27.42 278 SER A O 1
ATOM 2273 N N . ILE A 1 279 ? 14.579 -25.448 -9.610 1.00 29.19 279 ILE A N 1
ATOM 2274 C CA . ILE A 1 279 ? 13.712 -26.572 -9.905 1.00 29.19 279 ILE A CA 1
ATOM 2275 C C . ILE A 1 279 ? 14.422 -27.737 -9.223 1.00 29.19 279 ILE A C 1
ATOM 2277 O O . ILE A 1 279 ? 15.460 -28.207 -9.686 1.00 29.19 279 ILE A O 1
ATOM 2281 N N . MET A 1 280 ? 13.937 -28.121 -8.040 1.00 28.88 280 MET A N 1
ATOM 2282 C CA . MET A 1 280 ? 14.236 -29.443 -7.516 1.00 28.88 280 MET A CA 1
ATOM 2283 C C . MET A 1 280 ? 13.754 -30.410 -8.591 1.00 28.88 280 MET A C 1
ATOM 2285 O O . MET A 1 280 ? 12.557 -30.487 -8.862 1.00 28.88 280 MET A O 1
ATOM 2289 N N . ASN A 1 281 ? 14.701 -31.067 -9.256 1.00 31.02 281 ASN A N 1
ATOM 2290 C CA . ASN A 1 281 ? 14.436 -32.134 -10.205 1.00 31.02 281 ASN A CA 1
ATOM 2291 C C . ASN A 1 281 ? 13.707 -33.268 -9.475 1.00 31.02 281 ASN A C 1
ATOM 2293 O O . ASN A 1 281 ? 14.338 -34.222 -9.037 1.00 31.02 281 ASN A O 1
ATOM 2297 N N . ASN A 1 282 ? 12.383 -33.196 -9.384 1.00 33.91 282 ASN A N 1
ATOM 2298 C CA . ASN A 1 282 ? 11.556 -34.386 -9.266 1.00 33.91 282 ASN A CA 1
ATOM 2299 C C . ASN A 1 282 ? 11.095 -34.762 -10.672 1.00 33.91 282 ASN A C 1
ATOM 2301 O O . ASN A 1 282 ? 9.926 -34.648 -11.030 1.00 33.91 282 ASN A O 1
ATOM 2305 N N . ASN A 1 283 ? 12.059 -35.244 -11.462 1.00 36.34 283 ASN A N 1
ATOM 2306 C CA . ASN A 1 283 ? 11.775 -36.216 -12.507 1.00 36.34 283 ASN A CA 1
ATOM 2307 C C . ASN A 1 283 ? 11.272 -37.489 -11.815 1.00 36.34 283 ASN A C 1
ATOM 2309 O O . ASN A 1 283 ? 12.041 -38.403 -11.536 1.00 36.34 283 ASN A O 1
ATOM 2313 N N . GLN A 1 284 ? 9.979 -37.534 -11.513 1.00 27.11 284 GLN A N 1
ATOM 2314 C CA . GLN A 1 284 ? 9.264 -38.786 -11.321 1.00 27.11 284 GLN A CA 1
ATOM 2315 C C . GLN A 1 284 ? 7.991 -38.734 -12.154 1.00 27.11 284 GLN A C 1
ATOM 2317 O O . GLN A 1 284 ? 6.943 -38.247 -11.737 1.00 27.11 284 GLN A O 1
ATOM 2322 N N . ILE A 1 285 ? 8.125 -39.247 -13.373 1.00 29.09 285 ILE A N 1
ATOM 2323 C CA . ILE A 1 285 ? 7.005 -39.725 -14.168 1.00 29.09 285 ILE A CA 1
ATOM 2324 C C . ILE A 1 285 ? 6.489 -40.972 -13.441 1.00 29.09 285 ILE A C 1
ATOM 2326 O O . ILE A 1 285 ? 7.203 -41.966 -13.326 1.00 29.09 285 ILE A O 1
ATOM 2330 N N . LYS A 1 286 ? 5.262 -40.911 -12.917 1.00 26.14 286 LYS A N 1
ATOM 2331 C CA . LYS A 1 286 ? 4.532 -42.112 -12.501 1.00 26.14 286 LYS A CA 1
ATOM 2332 C C . LYS A 1 286 ? 4.167 -42.913 -13.749 1.00 26.14 286 LYS A C 1
ATOM 2334 O O . LYS A 1 286 ? 3.435 -42.407 -14.594 1.00 26.14 286 LYS A O 1
ATOM 2339 N N . VAL A 1 287 ? 4.587 -44.173 -13.799 1.00 28.39 287 VAL A N 1
ATOM 2340 C CA . VAL A 1 287 ? 3.911 -45.216 -14.577 1.00 28.39 287 VAL A CA 1
ATOM 2341 C C . VAL A 1 287 ? 3.635 -46.371 -13.620 1.00 28.39 287 VAL A C 1
ATOM 2343 O O . VAL A 1 287 ? 4.559 -47.021 -13.145 1.00 28.39 287 VAL A O 1
ATOM 2346 N N . ASN A 1 288 ? 2.358 -46.579 -13.298 1.00 28.97 288 ASN A N 1
ATOM 2347 C CA . ASN A 1 288 ? 1.873 -47.808 -12.677 1.00 28.97 288 ASN A CA 1
ATOM 2348 C C . ASN A 1 288 ? 1.535 -48.796 -13.794 1.00 28.97 288 ASN A C 1
ATOM 2350 O O . ASN A 1 288 ? 0.711 -48.450 -14.638 1.00 28.97 288 ASN A O 1
ATOM 2354 N N . VAL A 1 289 ? 2.053 -50.024 -13.724 1.00 30.53 289 VAL A N 1
ATOM 2355 C CA . VAL A 1 289 ? 1.352 -51.224 -14.206 1.00 30.53 289 VAL A CA 1
ATOM 2356 C C . VAL A 1 289 ? 1.674 -52.377 -13.250 1.00 30.53 289 VAL A C 1
ATOM 2358 O O . VAL A 1 289 ? 2.837 -52.685 -13.010 1.00 30.53 289 VAL A O 1
ATOM 2361 N N . ASN A 1 290 ? 0.621 -52.964 -12.680 1.00 34.34 290 ASN A N 1
ATOM 2362 C CA . ASN A 1 290 ? 0.641 -54.199 -11.899 1.00 34.34 290 ASN A CA 1
ATOM 2363 C C . ASN A 1 290 ? 0.957 -55.403 -12.797 1.00 34.34 290 ASN A C 1
ATOM 2365 O O . ASN A 1 290 ? 0.328 -55.525 -13.844 1.00 34.34 290 ASN A O 1
ATOM 2369 N N . SER A 1 291 ? 1.748 -56.357 -12.309 1.00 27.78 291 SER A N 1
ATOM 2370 C CA . SER A 1 291 ? 1.466 -57.791 -12.480 1.00 27.78 291 SER A CA 1
ATOM 2371 C C . SER A 1 291 ? 2.395 -58.621 -11.596 1.00 27.78 291 SER A C 1
ATOM 2373 O O . SER A 1 291 ? 3.600 -58.396 -11.568 1.00 27.78 291 SER A O 1
ATOM 2375 N N . ASN A 1 292 ? 1.773 -59.543 -10.866 1.00 32.16 292 ASN A N 1
ATOM 2376 C CA . ASN A 1 292 ? 2.357 -60.614 -10.064 1.00 32.16 292 ASN A CA 1
ATOM 2377 C C . ASN A 1 292 ? 3.474 -61.369 -10.801 1.00 32.16 292 ASN A C 1
ATOM 2379 O O . ASN A 1 292 ? 3.363 -61.526 -12.011 1.00 32.16 292 ASN A O 1
ATOM 2383 N N . GLU A 1 293 ? 4.445 -61.911 -10.062 1.00 32.28 293 GLU A N 1
ATOM 2384 C CA . GLU A 1 293 ? 4.788 -63.346 -10.057 1.00 32.28 293 GLU A CA 1
ATOM 2385 C C . GLU A 1 293 ? 5.963 -63.619 -9.094 1.00 32.28 293 GLU A C 1
ATOM 2387 O O . GLU A 1 293 ? 7.019 -63.003 -9.209 1.00 32.28 293 GLU A O 1
ATOM 2392 N N . GLU A 1 294 ? 5.671 -64.529 -8.153 1.00 33.34 294 GLU A N 1
ATOM 2393 C CA . GLU A 1 294 ? 6.522 -65.361 -7.270 1.00 33.34 294 GLU A CA 1
ATOM 2394 C C . GLU A 1 294 ? 7.462 -64.722 -6.228 1.00 33.34 294 GLU A C 1
ATOM 2396 O O . GLU A 1 294 ? 8.537 -64.177 -6.562 1.00 33.34 294 GLU A O 1
#

Foldseek 3Di:
DCLVVVDALVRLVVVCVVPVPPDDDVVVVVVVLVVLDFDPVQWDFDLVAIGGNPVSVVVVDDDDDDDALFVLLLLVQVQLQQLLLCVVVLAQDQPDDVSVVSSVVLNVQLQVLCCVPVVQHAQDADVPPGGSSGSVSSLSLLVCLVSNCVSRVDDSVLSPLSNVLSVQLLDQDQDDLVVSLVSLQVSVVVCCVVRVNHDDDPSSCCCSPVVSVSSVPDPGRNSVSHCVVVVVVVVVLVVCLPRPFDPPGSRRSNVSSVSSVSCSPRVVNVVPPDPPPVPVPPPDDDDDDDDDDD

Organism: NCBI:txid1421715

pLDDT: mean 78.09, std 16.97, range [26.14, 96.25]

Secondary structure (DSSP, 8-state):
-TTTTT--HHHHHHHHHH-TTTS--HHHHHHHHHHTSPPTTSEEE-SS-EEE-HHHHHTT--------HHHHHHHHHHHHHHHHHHTTTT-S---SHHHHHHHHHHHHHHHHHHHHHS----S-EETTTEES--HHHHHHHHHTHHHHHHHHT--HHHHHHHHHHHHHHTSSSPP-HHHHHHHHHHHHHHHHHH-TTSPPPHHHHHHHTSHHHHHHH-SS-TTTS-THHHHHHHHHHHHHHHHHS-TT-HHHHHHHHHHHHHHHH-HHHHHHS---------------------